Protein AF-0000000078311059 (afdb_homodimer)

Nearest PDB structures (foldseek):
  2h4u-assembly1_A  TM=9.518E-01  e=9.255E-15  Homo sapiens
  2h4u-assembly1_D  TM=9.670E-01  e=5.044E-14  Homo sapiens
  4ord-assembly1_A  TM=9.316E-01  e=1.914E-14  Danio rerio
  3f5o-assembly1_B  TM=8.782E-01  e=3.301E-14  Homo sapiens
  4k00-assembly1_A  TM=8.135E-01  e=3.687E-07  Synechocystis sp. PCC 6803 substr. Kazusa

InterPro domains:
  IPR003736 Phenylacetic acid degradation-related domain [TIGR00369] (37-148)
  IPR006683 Thioesterase domain [PF03061] (64-140)
  IPR029069 HotDog domain superfamily [SSF54637] (34-148)
  IPR039298 Acyl-coenzyme A thioesterase 13 [PTHR21660] (3-153)

Organism: Daucus carota subsp. sativus (NCBI:txid79200)

Sequence (312 aa):
MNFDEVKRQLEQEGNSKNGSIVDSMPFKFFEPFIVQGIKVDLVEPGRVICSMTVPPRLLNTANSLHGGATAALVDILGSAAIYTTKLASPGSGVSVEISVSYVDAAYAGEEIEIESKVLRVGKAIAVVTVELRKKKTGKVIAHGRHTKYLAVASKLMNFDEVKRQLEQEGNSKNGSIVDSMPFKFFEPFIVQGIKVDLVEPGRVICSMTVPPRLLNTANSLHGGATAALVDILGSAAIYTTKLASPGSGVSVEISVSYVDAAYAGEEIEIESKVLRVGKAIAVVTVELRKKKTGKVIAHGRHTKYLAVASKL

Structure (mmCIF, N/CA/C/O backbone):
data_AF-0000000078311059-model_v1
#
loop_
_entity.id
_entity.type
_entity.pdbx_description
1 polymer 'Thioesterase domain-containing protein'
#
loop_
_atom_site.group_PDB
_atom_site.id
_atom_site.type_symbol
_atom_site.label_atom_id
_atom_site.label_alt_id
_atom_site.label_comp_id
_atom_site.label_asym_id
_atom_site.label_entity_id
_atom_site.label_seq_id
_atom_site.pdbx_PDB_ins_code
_atom_site.Cartn_x
_atom_site.Cartn_y
_atom_site.Cartn_z
_atom_site.occupancy
_atom_site.B_iso_or_equiv
_atom_site.auth_seq_id
_atom_site.auth_comp_id
_atom_site.auth_asym_id
_atom_site.auth_atom_id
_atom_site.pdbx_PDB_model_num
ATOM 1 N N . MET A 1 1 ? -0.503 -26.578 -13.695 1 47.44 1 MET A N 1
ATOM 2 C CA . MET A 1 1 ? 0.082 -25.703 -12.68 1 47.44 1 MET A CA 1
ATOM 3 C C . MET A 1 1 ? 0.029 -24.234 -13.125 1 47.44 1 MET A C 1
ATOM 5 O O . MET A 1 1 ? 0.019 -23.953 -14.328 1 47.44 1 MET A O 1
ATOM 9 N N . ASN A 1 2 ? -0.851 -23.359 -12.422 1 59.66 2 ASN A N 1
ATOM 10 C CA . ASN A 1 2 ? -1.308 -22 -12.734 1 59.66 2 ASN A CA 1
ATOM 11 C C . ASN A 1 2 ? -0.142 -21.016 -12.805 1 59.66 2 ASN A C 1
ATOM 13 O O . ASN A 1 2 ? -0.285 -19.859 -12.43 1 59.66 2 ASN A O 1
ATOM 17 N N . PHE A 1 3 ? 1.133 -21.656 -13.141 1 68.12 3 PHE A N 1
ATOM 18 C CA . PHE A 1 3 ? 2.324 -20.812 -13.203 1 68.12 3 PHE A CA 1
ATOM 19 C C . PHE A 1 3 ? 2.221 -19.812 -14.352 1 68.12 3 PHE A C 1
ATOM 21 O O . PHE A 1 3 ? 2.5 -18.625 -14.18 1 68.12 3 PHE A O 1
ATOM 28 N N . ASP A 1 4 ? 1.809 -20.406 -15.398 1 74.5 4 ASP A N 1
ATOM 29 C CA . ASP A 1 4 ? 1.69 -19.562 -16.578 1 74.5 4 ASP A CA 1
ATOM 30 C C . ASP A 1 4 ? 0.673 -18.453 -16.359 1 74.5 4 ASP A C 1
ATOM 32 O O . ASP A 1 4 ? 0.862 -17.328 -16.844 1 74.5 4 ASP A O 1
ATOM 36 N N . GLU A 1 5 ? -0.204 -18.859 -15.57 1 76.75 5 GLU A N 1
ATOM 37 C CA . GLU A 1 5 ? -1.262 -17.891 -15.312 1 76.75 5 GLU A CA 1
ATOM 38 C C . GLU A 1 5 ? -0.766 -16.75 -14.414 1 76.75 5 GLU A C 1
ATOM 40 O O . GLU A 1 5 ? -1.067 -15.586 -14.664 1 76.75 5 GLU A O 1
ATOM 45 N N . VAL A 1 6 ? 0.12 -17.062 -13.453 1 77.88 6 VAL A N 1
ATOM 46 C CA . VAL A 1 6 ? 0.678 -16.078 -12.539 1 77.88 6 VAL A CA 1
ATOM 47 C C . VAL A 1 6 ? 1.607 -15.133 -13.297 1 77.88 6 VAL A C 1
ATOM 49 O O . VAL A 1 6 ? 1.534 -13.914 -13.133 1 77.88 6 VAL A O 1
ATOM 52 N N . LYS A 1 7 ? 2.365 -15.758 -14.141 1 78.69 7 LYS A N 1
ATOM 53 C CA . LYS A 1 7 ? 3.291 -14.953 -14.93 1 78.69 7 LYS A CA 1
ATOM 54 C C . LYS A 1 7 ? 2.537 -14.023 -15.875 1 78.69 7 LYS A C 1
ATOM 56 O O . LYS A 1 7 ? 2.861 -12.836 -15.969 1 78.69 7 LYS A O 1
ATOM 61 N N . ARG A 1 8 ? 1.566 -14.586 -16.484 1 78.88 8 ARG A N 1
ATOM 62 C CA . ARG A 1 8 ? 0.77 -13.812 -17.438 1 78.88 8 ARG A CA 1
ATOM 63 C C . ARG A 1 8 ? 0.021 -12.688 -16.734 1 78.88 8 ARG A C 1
ATOM 65 O O . ARG A 1 8 ? -0.048 -11.562 -17.25 1 78.88 8 ARG A O 1
ATOM 72 N N . GLN A 1 9 ? -0.425 -13.016 -15.586 1 78.19 9 GLN A N 1
ATOM 73 C CA . GLN A 1 9 ? -1.199 -12.031 -14.836 1 78.19 9 GLN A CA 1
ATOM 74 C C . GLN A 1 9 ? -0.318 -10.883 -14.367 1 78.19 9 GLN A C 1
ATOM 76 O O . GLN A 1 9 ? -0.723 -9.719 -14.422 1 78.19 9 GLN A O 1
ATOM 81 N N . LEU A 1 10 ? 0.884 -11.195 -14.008 1 82.75 10 LEU A N 1
ATOM 82 C CA . LEU A 1 10 ? 1.766 -10.164 -13.469 1 82.75 10 LEU A CA 1
ATOM 83 C C . LEU A 1 10 ? 2.381 -9.336 -14.594 1 82.75 10 LEU A C 1
ATOM 85 O O . LEU A 1 10 ? 2.514 -8.117 -14.469 1 82.75 10 LEU A O 1
ATOM 89 N N . GLU A 1 11 ? 2.748 -10.031 -15.68 1 76.56 11 GLU A N 1
ATOM 90 C CA . GLU A 1 11 ? 3.406 -9.32 -16.781 1 76.56 11 GLU A CA 1
ATOM 91 C C . GLU A 1 11 ? 2.387 -8.688 -17.719 1 76.56 11 GLU A C 1
ATOM 93 O O . GLU A 1 11 ? 2.664 -7.66 -18.328 1 76.56 11 GLU A O 1
ATOM 98 N N . GLN A 1 12 ? 1.311 -9.391 -17.984 1 61.53 12 GLN A N 1
ATOM 99 C CA . GLN A 1 12 ? 0.325 -8.867 -18.922 1 61.53 12 GLN A CA 1
ATOM 100 C C . GLN A 1 12 ? -0.387 -7.645 -18.344 1 61.53 12 GLN A C 1
ATOM 102 O O . GLN A 1 12 ? -0.786 -6.742 -19.078 1 61.53 12 GLN A O 1
ATOM 107 N N . GLU A 1 13 ? -0.604 -7.609 -17.078 1 55.34 13 GLU A N 1
ATOM 108 C CA . GLU A 1 13 ? -1.204 -6.41 -16.516 1 55.34 13 GLU A CA 1
ATOM 109 C C . GLU A 1 13 ? -0.375 -5.172 -16.828 1 55.34 13 GLU A C 1
ATOM 111 O O . GLU A 1 13 ? -0.919 -4.074 -17 1 55.34 13 GLU A O 1
ATOM 116 N N . GLY A 1 14 ? 0.985 -5.359 -17.125 1 49.53 14 GLY A N 1
ATOM 117 C CA . GLY A 1 14 ? 1.887 -4.273 -17.484 1 49.53 14 GLY A CA 1
ATOM 118 C C . GLY A 1 14 ? 1.899 -3.971 -18.969 1 49.53 14 GLY A C 1
ATOM 119 O O . GLY A 1 14 ? 2.133 -2.83 -19.375 1 49.53 14 GLY A O 1
ATOM 120 N N . ASN A 1 15 ? 1.844 -4.984 -19.844 1 52.91 15 ASN A N 1
ATOM 121 C CA . ASN A 1 15 ? 2.17 -4.836 -21.266 1 52.91 15 ASN A CA 1
ATOM 122 C C . ASN A 1 15 ? 0.959 -4.383 -22.078 1 52.91 15 ASN A C 1
ATOM 124 O O . ASN A 1 15 ? 1.074 -4.109 -23.266 1 52.91 15 ASN A O 1
ATOM 128 N N . SER A 1 16 ? -0.139 -4.363 -21.516 1 61.38 16 SER A N 1
ATOM 129 C CA . SER A 1 16 ? -1.324 -4.031 -22.297 1 61.38 16 SER A CA 1
ATOM 130 C C . SER A 1 16 ? -1.512 -2.52 -22.406 1 61.38 16 SER A C 1
ATOM 132 O O . SER A 1 16 ? -0.671 -1.751 -21.938 1 61.38 16 SER A O 1
ATOM 134 N N . LYS A 1 17 ? -2.504 -2.023 -23.125 1 63.59 17 LYS A N 1
ATOM 135 C CA . LYS A 1 17 ? -2.982 -0.645 -23.188 1 63.59 17 LYS A CA 1
ATOM 13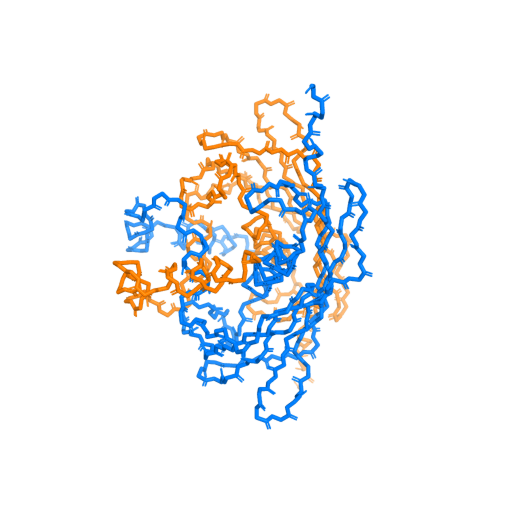6 C C . LYS A 1 17 ? -2.768 0.062 -21.844 1 63.59 17 LYS A C 1
ATOM 138 O O . LYS A 1 17 ? -2.377 1.229 -21.812 1 63.59 17 LYS A O 1
ATOM 143 N N . ASN A 1 18 ? -2.672 -0.701 -20.859 1 74.88 18 ASN A N 1
ATOM 144 C CA . ASN A 1 18 ? -2.43 -0.152 -19.516 1 74.88 18 ASN A CA 1
ATOM 145 C C . ASN A 1 18 ? -0.976 0.281 -19.359 1 74.88 18 ASN A C 1
ATOM 147 O O . ASN A 1 18 ? -0.698 1.305 -18.719 1 74.88 18 ASN A O 1
ATOM 151 N N . GLY A 1 19 ? -0.1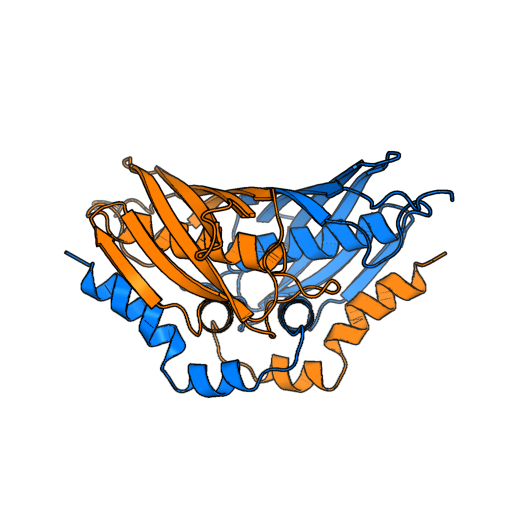37 -0.388 -20.062 1 74.81 19 GLY A N 1
ATOM 152 C CA . GLY A 1 19 ? 1.276 -0.07 -19.938 1 74.81 19 GLY A CA 1
ATOM 153 C C . GLY A 1 19 ? 1.625 1.312 -20.453 1 74.81 19 GLY A C 1
ATOM 154 O O . GLY A 1 19 ? 2.346 2.064 -19.797 1 74.81 19 GLY A O 1
ATOM 155 N N . SER A 1 20 ? 1.07 1.629 -21.547 1 76.94 20 SER A N 1
ATOM 156 C CA . SER A 1 20 ? 1.335 2.939 -22.141 1 76.94 20 SER A CA 1
ATOM 157 C C . SER A 1 20 ? 0.785 4.059 -21.25 1 76.94 20 SER A C 1
ATOM 159 O O . SER A 1 20 ? 1.422 5.102 -21.094 1 76.94 20 SER A O 1
ATOM 161 N N . ILE A 1 21 ? -0.366 3.848 -20.703 1 80.44 21 ILE A N 1
ATOM 162 C CA . ILE A 1 21 ? -0.979 4.832 -19.828 1 80.44 21 ILE A CA 1
ATOM 163 C C . ILE A 1 21 ? -0.114 5.016 -18.578 1 80.44 21 ILE A C 1
ATOM 165 O O . ILE A 1 21 ? 0.199 6.148 -18.203 1 80.44 21 ILE A O 1
ATOM 169 N N . VAL A 1 22 ? 0.345 3.91 -18.062 1 85.88 22 VAL A N 1
ATOM 170 C CA . VAL A 1 22 ? 1.102 3.941 -16.812 1 85.88 22 VAL A CA 1
ATOM 171 C C . VAL A 1 22 ? 2.467 4.586 -17.047 1 85.88 22 VAL A C 1
ATOM 173 O O . VAL A 1 22 ? 2.938 5.379 -16.234 1 85.88 22 VAL A O 1
ATOM 176 N N . ASP A 1 23 ? 3.047 4.355 -18.203 1 83.38 23 ASP A N 1
ATOM 177 C CA . ASP A 1 23 ? 4.391 4.852 -18.484 1 83.38 23 ASP A CA 1
ATOM 178 C C . ASP A 1 23 ? 4.383 6.359 -18.703 1 83.38 23 ASP A C 1
ATOM 180 O O . ASP A 1 23 ? 5.43 7.008 -18.641 1 83.38 23 ASP A O 1
ATOM 184 N N . SER A 1 24 ? 3.209 6.906 -18.906 1 82.38 24 SER A N 1
ATOM 185 C CA . SER A 1 24 ? 3.102 8.336 -19.203 1 82.38 24 SER A CA 1
ATOM 186 C C . SER A 1 24 ? 2.754 9.125 -17.938 1 82.38 24 SER A C 1
ATOM 188 O O . SER A 1 24 ? 2.658 10.352 -17.984 1 82.38 24 SER A O 1
ATOM 190 N N . MET A 1 25 ? 2.658 8.438 -16.891 1 85.69 25 MET A N 1
ATOM 191 C CA . MET A 1 25 ? 2.217 9.102 -15.672 1 85.69 25 MET A CA 1
ATOM 192 C C . MET A 1 25 ? 3.307 10.016 -15.125 1 85.69 25 MET A C 1
ATOM 194 O O . MET A 1 25 ? 4.496 9.75 -15.297 1 85.69 25 MET A O 1
ATOM 198 N N . PRO A 1 26 ? 2.863 11.055 -14.422 1 84.44 26 PRO A N 1
ATOM 199 C CA . PRO A 1 26 ? 3.814 12.047 -13.922 1 84.44 26 PRO A CA 1
ATOM 200 C C . PRO A 1 26 ? 4.715 11.5 -12.812 1 84.44 26 PRO A C 1
ATOM 202 O O . PRO A 1 26 ? 4.414 10.461 -12.227 1 84.44 26 PRO A O 1
ATOM 205 N N . PHE A 1 27 ? 5.727 12.234 -12.586 1 87.81 27 PHE A N 1
ATOM 206 C CA . PHE A 1 27 ? 6.656 12.016 -11.484 1 87.81 27 PHE A CA 1
ATOM 207 C C . PHE A 1 27 ? 5.934 12.102 -10.141 1 87.81 27 PHE A C 1
ATOM 209 O O . PHE A 1 27 ? 5.102 12.984 -9.93 1 87.81 27 PHE A O 1
ATOM 216 N N . LYS A 1 28 ? 6.199 11.086 -9.289 1 92 28 LYS A N 1
ATOM 217 C CA . LYS A 1 28 ? 5.648 11.047 -7.938 1 92 28 LYS A CA 1
ATOM 218 C C . LYS A 1 28 ? 4.125 11.016 -7.965 1 92 28 LYS A C 1
ATOM 220 O O . LYS A 1 28 ? 3.469 11.781 -7.258 1 92 28 LYS A O 1
ATOM 225 N N . PHE A 1 29 ? 3.648 10.148 -8.773 1 93.5 29 PHE A N 1
ATOM 226 C CA . PHE A 1 29 ? 2.215 10.109 -9.047 1 93.5 29 PHE A CA 1
ATOM 227 C C . PHE A 1 29 ? 1.507 9.18 -8.07 1 93.5 29 PHE A C 1
ATOM 229 O O . PHE A 1 29 ? 0.276 9.109 -8.047 1 93.5 29 PHE A O 1
ATOM 236 N N . PHE A 1 30 ? 2.186 8.547 -7.215 1 95.75 30 PHE A N 1
ATOM 237 C CA . PHE A 1 30 ? 1.61 7.539 -6.332 1 95.75 30 PHE A CA 1
ATOM 238 C C . PHE A 1 30 ? 0.592 8.164 -5.387 1 95.75 30 PHE A C 1
ATOM 240 O O . PHE A 1 30 ? -0.555 7.715 -5.316 1 95.75 30 PHE A O 1
ATOM 247 N N . GLU A 1 31 ? 0.962 9.242 -4.73 1 94.94 31 GLU A N 1
ATOM 248 C CA . GLU A 1 31 ? 0.072 9.828 -3.732 1 94.94 31 GLU A CA 1
ATOM 249 C C . GLU A 1 31 ? -1.162 10.438 -4.387 1 94.94 31 GLU A C 1
ATOM 251 O O . GLU A 1 31 ? -2.291 10.164 -3.979 1 94.94 31 GLU A O 1
ATOM 256 N N . PRO A 1 32 ? -0.977 11.203 -5.488 1 93.38 32 PRO A N 1
ATOM 257 C CA . PRO A 1 32 ? -2.182 11.68 -6.168 1 93.38 32 PRO A CA 1
ATOM 258 C C . PRO A 1 32 ? -3.102 10.547 -6.617 1 93.38 32 PRO A C 1
ATOM 260 O O . PRO A 1 32 ? -4.324 10.672 -6.539 1 93.38 32 PRO A O 1
ATOM 263 N N . PHE A 1 33 ? -2.547 9.492 -7.102 1 94.94 33 PHE A N 1
ATOM 264 C CA . PHE A 1 33 ? -3.311 8.336 -7.555 1 94.94 33 PHE A CA 1
ATOM 265 C C . PHE A 1 33 ? -4.137 7.754 -6.414 1 94.94 33 PHE A C 1
ATOM 267 O O . PHE A 1 33 ? -5.301 7.391 -6.605 1 94.94 33 PHE A O 1
ATOM 274 N N . ILE A 1 34 ? -3.562 7.727 -5.203 1 97.12 34 ILE A N 1
ATOM 275 C CA . ILE A 1 34 ? -4.199 7.094 -4.055 1 97.12 34 ILE A CA 1
ATOM 276 C C . ILE A 1 34 ? -5.242 8.039 -3.459 1 97.12 34 ILE A C 1
ATOM 278 O O . ILE A 1 34 ? -6.359 7.617 -3.143 1 97.12 34 ILE A O 1
ATOM 282 N N . VAL A 1 35 ? -4.938 9.328 -3.344 1 96.12 35 VAL A N 1
ATOM 283 C CA . VAL A 1 35 ? -5.727 10.164 -2.447 1 96.12 35 VAL A CA 1
ATOM 284 C C . VAL A 1 35 ? -6.676 11.039 -3.26 1 96.12 35 VAL A C 1
ATOM 286 O O . VAL A 1 35 ? -7.457 11.805 -2.695 1 96.12 35 VAL A O 1
ATOM 289 N N . GLN A 1 36 ? -6.594 10.938 -4.609 1 93.88 36 GLN A N 1
ATOM 290 C CA . GLN A 1 36 ? -7.539 11.719 -5.395 1 93.88 36 GLN A CA 1
ATOM 291 C C . GLN A 1 36 ? -8.977 11.453 -4.961 1 93.88 36 GLN A C 1
ATOM 293 O O . GLN A 1 36 ? -9.391 10.297 -4.852 1 93.88 36 GLN A O 1
ATOM 298 N N . GLY A 1 37 ? -9.688 12.531 -4.617 1 93.75 37 GLY A N 1
ATOM 299 C CA . GLY A 1 37 ? -11.07 12.422 -4.199 1 93.75 37 GLY A CA 1
ATOM 300 C C . GLY A 1 37 ? -11.242 12.414 -2.691 1 93.75 37 GLY A C 1
ATOM 301 O O . GLY A 1 37 ? -12.375 12.398 -2.191 1 93.75 37 GLY A O 1
ATOM 302 N N . ILE A 1 38 ? -10.18 12.477 -1.954 1 95.75 38 ILE A N 1
ATOM 303 C CA . ILE A 1 38 ? -10.234 12.5 -0.497 1 95.75 38 ILE A CA 1
ATOM 304 C C . ILE A 1 38 ? -10.742 13.859 -0.021 1 95.75 38 ILE A C 1
ATOM 306 O O . ILE A 1 38 ? -10.422 14.891 -0.613 1 95.75 38 ILE A O 1
ATOM 310 N N . LYS A 1 39 ? -11.555 13.852 0.951 1 95.94 39 LYS A N 1
ATOM 311 C CA . LYS A 1 39 ? -12.008 15.047 1.662 1 95.94 39 LYS A CA 1
ATOM 312 C C . LYS A 1 39 ? -11.453 15.078 3.086 1 95.94 39 LYS A C 1
ATOM 314 O O . LYS A 1 39 ? -11.602 14.109 3.834 1 95.94 39 LYS A O 1
ATOM 319 N N . VAL A 1 40 ? -10.836 16.203 3.471 1 96.62 40 VAL A N 1
ATOM 320 C CA . VAL A 1 40 ? -10.344 16.359 4.832 1 96.62 40 VAL A CA 1
ATOM 321 C C . VAL A 1 40 ? -11.445 16.938 5.719 1 96.62 40 VAL A C 1
ATOM 323 O O . VAL A 1 40 ? -11.852 18.094 5.551 1 96.62 40 VAL A O 1
ATOM 326 N N . ASP A 1 41 ? -11.852 16.188 6.648 1 97.06 41 ASP A N 1
ATOM 327 C CA . ASP A 1 41 ? -12.992 16.578 7.477 1 97.06 41 ASP A CA 1
ATOM 328 C C . ASP A 1 41 ? -12.539 17.25 8.766 1 97.06 41 ASP A C 1
ATOM 330 O O . ASP A 1 41 ? -13.258 18.078 9.328 1 97.06 41 ASP A O 1
ATOM 334 N N . LEU A 1 42 ? -11.391 16.844 9.219 1 96.62 42 LEU A N 1
ATOM 335 C CA . LEU A 1 42 ? -10.859 17.375 10.469 1 96.62 42 LEU A CA 1
ATOM 336 C C . LEU A 1 42 ? -9.336 17.328 10.477 1 96.62 42 LEU A C 1
ATOM 338 O O . LEU A 1 42 ? -8.742 16.328 10.039 1 96.62 42 LEU A O 1
ATOM 342 N N . VAL A 1 43 ? -8.703 18.406 10.914 1 95.88 43 VAL A N 1
ATOM 343 C CA . VAL A 1 43 ? -7.277 18.422 11.203 1 95.88 43 VAL A CA 1
ATOM 344 C C . VAL A 1 43 ? -7.035 19.047 12.578 1 95.88 43 VAL A C 1
ATOM 346 O O . VAL A 1 43 ? -7.469 20.172 12.844 1 95.88 43 VAL A O 1
ATOM 349 N N . GLU A 1 44 ? -6.469 18.328 13.406 1 94.12 44 GLU A N 1
ATOM 350 C CA . GLU A 1 44 ? -5.984 18.734 14.719 1 94.12 44 GLU A CA 1
ATOM 351 C C . GLU A 1 44 ? -4.574 18.203 14.969 1 94.12 44 GLU A C 1
ATOM 353 O O . GLU A 1 44 ? -4.109 17.297 14.281 1 94.12 44 GLU A O 1
ATOM 358 N N . PRO A 1 45 ? -3.883 18.859 15.883 1 93.38 45 PRO A N 1
ATOM 359 C CA . PRO A 1 45 ? -2.562 18.297 16.172 1 93.38 45 PRO A CA 1
ATOM 360 C C . PRO A 1 45 ? -2.619 16.812 16.516 1 93.38 45 PRO A C 1
ATOM 362 O O . PRO A 1 45 ? -3.252 16.422 17.5 1 93.38 45 PRO A O 1
ATOM 365 N N . GLY A 1 46 ? -2.018 16.016 15.727 1 95.38 46 GLY A N 1
ATOM 366 C CA . GLY A 1 46 ? -1.917 14.586 15.953 1 95.38 46 GLY A CA 1
ATOM 367 C C . GLY A 1 46 ? -3.133 13.82 15.469 1 95.38 46 GLY A C 1
ATOM 368 O O . GLY A 1 46 ? -3.295 12.641 15.781 1 95.38 46 GLY A O 1
ATOM 369 N N . ARG A 1 47 ? -3.99 14.5 14.742 1 97.31 47 ARG A N 1
ATOM 370 C CA . ARG A 1 47 ? -5.219 13.812 14.344 1 97.31 47 ARG A CA 1
ATOM 371 C C . ARG A 1 47 ? -5.754 14.367 13.031 1 97.31 47 ARG A C 1
ATOM 373 O O . ARG A 1 47 ? -5.891 15.578 12.867 1 97.31 47 ARG A O 1
ATOM 380 N N . VAL A 1 48 ? -6.055 13.492 12.102 1 97.81 48 VAL A N 1
ATOM 381 C CA . VAL A 1 48 ? -6.664 13.844 10.82 1 97.81 48 VAL A CA 1
ATOM 382 C C . VAL A 1 48 ? -7.82 12.891 10.516 1 97.81 48 VAL A C 1
ATOM 384 O O . VAL A 1 48 ? -7.699 11.68 10.703 1 97.81 48 VAL A O 1
ATOM 387 N N . ILE A 1 49 ? -8.953 13.414 10.125 1 98.5 49 ILE A N 1
ATOM 388 C CA . ILE A 1 49 ? -10.078 12.625 9.648 1 98.5 49 ILE A CA 1
ATOM 389 C C . ILE A 1 49 ? -10.391 12.992 8.195 1 98.5 49 ILE A C 1
ATOM 391 O O . ILE A 1 49 ? -10.508 14.172 7.863 1 98.5 49 ILE A O 1
ATOM 395 N N . CYS A 1 50 ? -10.453 12.016 7.395 1 98.19 50 CYS A N 1
ATOM 396 C CA . CYS A 1 50 ? -10.773 12.195 5.984 1 98.19 50 CYS A CA 1
ATOM 397 C C . CYS A 1 50 ? -11.914 11.273 5.559 1 98.19 50 CYS A C 1
ATOM 399 O O . CYS A 1 50 ? -12.195 10.281 6.234 1 98.19 50 CYS A O 1
ATOM 401 N N . SER A 1 51 ? -12.484 11.586 4.496 1 98.44 51 SER A N 1
ATOM 402 C CA . SER A 1 51 ? -13.469 10.719 3.852 1 98.44 51 SER A CA 1
ATOM 403 C C . SER A 1 51 ? -13.188 10.578 2.359 1 98.44 51 SER A C 1
ATOM 405 O O . SER A 1 51 ? -12.539 11.445 1.761 1 98.44 51 SER A O 1
ATOM 407 N N . MET A 1 52 ? -13.688 9.469 1.824 1 97.5 52 MET A N 1
ATOM 408 C CA . MET A 1 52 ? -13.523 9.195 0.399 1 97.5 52 MET A CA 1
ATOM 409 C C . MET A 1 52 ? -14.578 8.195 -0.086 1 97.5 52 MET A C 1
ATOM 411 O O . MET A 1 52 ? -14.93 7.266 0.637 1 97.5 52 MET A O 1
ATOM 415 N N . THR A 1 53 ? -15.07 8.469 -1.241 1 98.25 53 THR A N 1
ATOM 416 C CA . THR A 1 53 ? -15.836 7.426 -1.924 1 98.25 53 THR A CA 1
ATOM 417 C C . THR A 1 53 ? -14.898 6.438 -2.613 1 98.25 53 THR A C 1
ATOM 419 O O . THR A 1 53 ? -14.031 6.836 -3.395 1 98.25 53 THR A O 1
ATOM 422 N N . VAL A 1 54 ? -15.016 5.141 -2.293 1 98.31 54 VAL A N 1
ATOM 423 C CA . VAL A 1 54 ? -14.133 4.133 -2.871 1 98.31 54 VAL A CA 1
ATOM 424 C C . VAL A 1 54 ? -14.195 4.203 -4.395 1 98.31 54 VAL A C 1
ATOM 426 O O . VAL A 1 54 ? -15.227 3.891 -4.996 1 98.31 54 VAL A O 1
ATOM 429 N N . PRO A 1 55 ? -13.148 4.648 -5.008 1 97.19 55 PRO A N 1
ATOM 430 C CA . PRO A 1 55 ? -13.172 4.832 -6.461 1 97.19 55 PRO A CA 1
ATOM 431 C C . PRO A 1 55 ? -12.883 3.543 -7.223 1 97.19 55 PRO A C 1
ATOM 433 O O . PRO A 1 55 ? -12.172 2.668 -6.715 1 97.19 55 PRO A O 1
ATOM 436 N N . PRO A 1 56 ? -13.305 3.414 -8.43 1 96.62 56 PRO A N 1
ATOM 437 C CA . PRO A 1 56 ? -13.102 2.199 -9.227 1 96.62 56 PRO A CA 1
ATOM 438 C C . PRO A 1 56 ? -11.625 1.875 -9.445 1 96.62 56 PRO A C 1
ATOM 440 O O . PRO A 1 56 ? -11.258 0.703 -9.547 1 96.62 56 PRO A O 1
ATOM 443 N N . ARG A 1 57 ? -10.719 2.873 -9.516 1 95.56 57 ARG A N 1
ATOM 444 C CA . ARG A 1 57 ? -9.312 2.66 -9.844 1 95.56 57 ARG A CA 1
ATOM 445 C C . ARG A 1 57 ? -8.594 1.908 -8.727 1 95.56 57 ARG A C 1
ATOM 447 O O . ARG A 1 57 ? -7.551 1.292 -8.961 1 95.56 57 ARG A O 1
ATOM 454 N N . LEU A 1 58 ? -9.188 1.862 -7.453 1 98.06 58 LEU A N 1
ATOM 455 C CA . LEU A 1 58 ? -8.484 1.289 -6.312 1 98.06 58 LEU A CA 1
ATOM 456 C C . LEU A 1 58 ? -9.078 -0.064 -5.934 1 98.06 58 LEU A C 1
ATOM 458 O O . LEU A 1 58 ? -8.82 -0.574 -4.84 1 98.06 58 LEU A O 1
ATOM 462 N N . LEU A 1 59 ? -9.836 -0.662 -6.828 1 97 59 LEU A N 1
ATOM 463 C CA . LEU A 1 59 ? -10.516 -1.909 -6.508 1 97 59 LEU A CA 1
ATOM 464 C C . LEU A 1 59 ? -9.633 -3.111 -6.816 1 97 59 LEU A C 1
ATOM 466 O O . LEU A 1 59 ? -8.781 -3.049 -7.707 1 97 59 LEU A O 1
ATOM 470 N N . ASN A 1 60 ? -9.891 -4.129 -6.02 1 94.44 60 ASN A N 1
ATOM 471 C CA . ASN A 1 60 ? -9.305 -5.426 -6.328 1 94.44 60 ASN A CA 1
ATOM 472 C C . ASN A 1 60 ? -10.211 -6.25 -7.238 1 94.44 60 ASN A C 1
ATOM 474 O O . ASN A 1 60 ? -11.203 -5.738 -7.762 1 94.44 60 ASN A O 1
ATOM 478 N N . THR A 1 61 ? -9.844 -7.484 -7.453 1 89.19 61 THR A N 1
ATOM 479 C CA . THR A 1 61 ? -10.555 -8.336 -8.398 1 89.19 61 THR A CA 1
ATOM 480 C C . THR A 1 61 ? -11.953 -8.672 -7.879 1 89.19 61 THR A C 1
ATOM 482 O O . THR A 1 61 ? -12.844 -9.016 -8.656 1 89.19 61 THR A O 1
ATOM 485 N N . ALA A 1 62 ? -12.219 -8.578 -6.59 1 90.25 62 ALA A N 1
ATOM 486 C CA . ALA A 1 62 ? -13.523 -8.844 -5.992 1 90.25 62 ALA A CA 1
ATOM 487 C C . ALA A 1 62 ? -14.359 -7.574 -5.922 1 90.25 62 ALA A C 1
ATOM 489 O O . ALA A 1 62 ? -15.398 -7.543 -5.25 1 90.25 62 ALA A O 1
ATOM 490 N N . ASN A 1 63 ? -13.922 -6.465 -6.449 1 93.69 63 ASN A N 1
ATOM 491 C CA . ASN A 1 63 ? -14.609 -5.184 -6.543 1 93.69 63 ASN A CA 1
ATOM 492 C C . ASN A 1 63 ? -14.664 -4.477 -5.191 1 93.69 63 ASN A C 1
ATOM 494 O O . ASN A 1 63 ? -15.555 -3.658 -4.953 1 93.69 63 ASN A O 1
ATOM 498 N N . SER A 1 64 ? -13.852 -4.863 -4.387 1 97.06 64 SER A N 1
ATOM 499 C CA . SER A 1 64 ? -13.695 -4.148 -3.125 1 97.06 64 SER A CA 1
ATOM 500 C C . SER A 1 64 ? -12.375 -3.389 -3.076 1 97.06 64 SER A C 1
ATOM 502 O O . SER A 1 64 ? -11.531 -3.545 -3.959 1 97.06 64 SER A O 1
ATOM 504 N N . LEU A 1 65 ? -12.242 -2.48 -2.109 1 98.25 65 LEU A N 1
ATOM 505 C CA . LEU A 1 65 ? -11.016 -1.711 -1.938 1 98.25 65 LEU A CA 1
ATOM 506 C C . LEU A 1 65 ? -9.805 -2.633 -1.82 1 98.25 65 LEU A C 1
ATOM 508 O O . LEU A 1 65 ? -9.797 -3.545 -0.99 1 98.25 65 LEU A O 1
ATOM 512 N N . HIS A 1 66 ? -8.844 -2.443 -2.652 1 98.31 66 HIS A N 1
ATOM 513 C CA . HIS A 1 66 ? -7.645 -3.277 -2.705 1 98.31 66 HIS A CA 1
ATOM 514 C C . HIS A 1 66 ? -6.887 -3.234 -1.385 1 98.31 66 HIS A C 1
ATOM 516 O O . HIS A 1 66 ? -6.746 -2.172 -0.776 1 98.31 66 HIS A O 1
ATOM 522 N N . GLY A 1 67 ? -6.395 -4.355 -0.92 1 98.19 67 GLY A N 1
ATOM 523 C CA . GLY A 1 67 ? -5.605 -4.406 0.301 1 98.19 67 GLY A CA 1
ATOM 524 C C . GLY A 1 67 ? -4.387 -3.5 0.262 1 98.19 67 GLY A C 1
ATOM 525 O O . GLY A 1 67 ? -4.078 -2.824 1.245 1 98.19 67 GLY A O 1
ATOM 526 N N . GLY A 1 68 ? -3.68 -3.547 -0.839 1 98.69 68 GLY A N 1
ATOM 527 C CA . GLY A 1 68 ? -2.541 -2.66 -1.015 1 98.69 68 GLY A CA 1
ATOM 528 C C . GLY A 1 68 ? -2.918 -1.19 -0.987 1 98.69 68 GLY A C 1
ATOM 529 O O . GLY A 1 68 ? -2.156 -0.358 -0.49 1 98.69 68 GLY A O 1
ATOM 530 N N . ALA A 1 69 ? -4.07 -0.822 -1.56 1 98.75 69 ALA A N 1
ATOM 531 C CA . ALA A 1 69 ? -4.555 0.555 -1.505 1 98.75 69 ALA A CA 1
ATOM 532 C C . ALA A 1 69 ? -4.855 0.974 -0.069 1 98.75 69 ALA A C 1
ATOM 534 O O . ALA A 1 69 ? -4.547 2.098 0.334 1 98.75 69 ALA A O 1
ATOM 535 N N . THR A 1 70 ? -5.461 0.071 0.682 1 98.88 70 THR A N 1
ATOM 536 C CA . THR A 1 70 ? -5.715 0.314 2.098 1 98.88 70 THR A CA 1
ATOM 537 C C . THR A 1 70 ? -4.414 0.595 2.84 1 98.88 70 THR A C 1
ATOM 539 O O . THR A 1 70 ? -4.328 1.547 3.619 1 98.88 70 THR A O 1
ATOM 542 N N . ALA A 1 71 ? -3.373 -0.218 2.582 1 98.94 71 ALA A N 1
ATOM 543 C CA . ALA A 1 71 ? -2.076 -0.007 3.219 1 98.94 71 ALA A CA 1
ATOM 544 C C . ALA A 1 71 ? -1.485 1.345 2.828 1 98.94 71 ALA A C 1
ATOM 546 O O . ALA A 1 71 ? -0.875 2.025 3.656 1 98.94 71 ALA A O 1
ATOM 547 N N . ALA A 1 72 ? -1.631 1.704 1.567 1 98.81 72 ALA A N 1
ATOM 5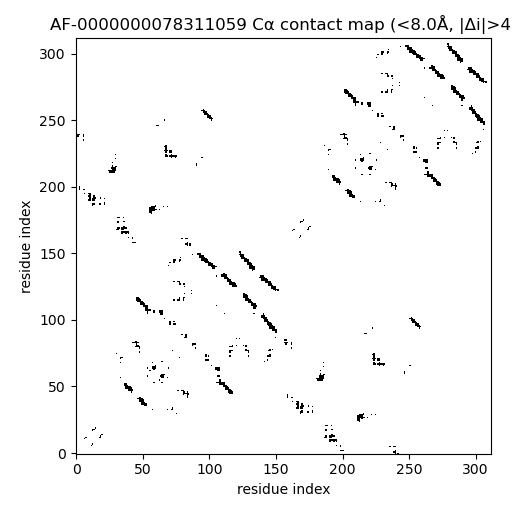48 C CA . ALA A 1 72 ? -1.152 3.002 1.097 1 98.81 72 ALA A CA 1
ATOM 549 C C . ALA A 1 72 ? -1.853 4.145 1.83 1 98.81 72 ALA A C 1
ATOM 551 O O . ALA A 1 72 ? -1.217 5.133 2.199 1 98.81 72 ALA A O 1
ATOM 552 N N . LEU A 1 73 ? -3.18 4.02 2.053 1 98.75 73 LEU A N 1
ATOM 553 C CA . LEU A 1 73 ? -3.922 5.027 2.799 1 98.75 73 LEU A CA 1
ATOM 554 C C . LEU A 1 73 ? -3.416 5.129 4.234 1 98.75 73 LEU A C 1
ATOM 556 O O . LEU A 1 73 ? -3.277 6.227 4.773 1 98.75 73 LEU A O 1
ATOM 560 N N . VAL A 1 74 ? -3.121 3.986 4.84 1 98.94 74 VAL A N 1
ATOM 561 C CA . VAL A 1 74 ? -2.557 3.969 6.184 1 98.94 74 VAL A CA 1
ATOM 562 C C . VAL A 1 74 ? -1.223 4.711 6.195 1 98.94 74 VAL A C 1
ATOM 564 O O . VAL A 1 74 ? -0.963 5.523 7.09 1 98.94 74 VAL A O 1
ATOM 567 N N . ASP A 1 75 ? -0.389 4.457 5.246 1 98.62 75 ASP A N 1
ATOM 568 C CA . ASP A 1 75 ? 0.91 5.109 5.105 1 98.62 75 ASP A CA 1
ATOM 569 C C . ASP A 1 75 ? 0.754 6.621 4.969 1 98.62 75 ASP A C 1
ATOM 571 O O . ASP A 1 75 ? 1.289 7.383 5.777 1 98.62 75 ASP A O 1
ATOM 575 N N . ILE A 1 76 ? -0.046 7.027 4.027 1 97.56 76 ILE A N 1
ATOM 576 C CA . ILE A 1 76 ? -0.138 8.43 3.639 1 97.56 76 ILE A CA 1
ATOM 577 C C . ILE A 1 76 ? -0.843 9.227 4.738 1 97.56 76 ILE A C 1
ATOM 579 O O . ILE A 1 76 ? -0.356 10.273 5.164 1 97.56 76 ILE A O 1
ATOM 583 N N . LEU A 1 77 ? -1.944 8.688 5.23 1 97.88 77 LEU A N 1
ATOM 584 C CA . LEU A 1 77 ? -2.73 9.453 6.191 1 97.88 77 LEU A CA 1
ATOM 585 C C . LEU A 1 77 ? -2.135 9.344 7.594 1 97.88 77 LEU A C 1
ATOM 587 O O . LEU A 1 77 ? -2.262 10.266 8.398 1 97.88 77 LEU A O 1
ATOM 591 N N . GLY A 1 78 ? -1.457 8.188 7.887 1 97.44 78 GLY A N 1
ATOM 592 C CA . GLY A 1 78 ? -0.653 8.148 9.094 1 97.44 78 GLY A CA 1
ATOM 593 C C . GLY A 1 78 ? 0.421 9.219 9.133 1 97.44 78 GLY A C 1
ATOM 594 O O . GLY A 1 78 ? 0.578 9.922 10.133 1 97.44 78 GLY A O 1
ATOM 595 N N . SER A 1 79 ? 1.146 9.352 8.023 1 95.5 79 SER A N 1
ATOM 596 C CA . SER A 1 79 ? 2.166 10.391 7.922 1 95.5 79 SER A CA 1
ATOM 597 C C . SER A 1 79 ? 1.556 11.773 8.078 1 95.5 79 SER A C 1
ATOM 599 O O . SER A 1 79 ? 2.119 12.633 8.758 1 95.5 79 SER A O 1
ATOM 601 N N . ALA A 1 80 ? 0.421 12.031 7.453 1 94.62 80 ALA A N 1
ATOM 602 C CA . ALA A 1 80 ? -0.242 13.328 7.52 1 94.62 80 ALA A CA 1
ATOM 603 C C . ALA A 1 80 ? -0.53 13.727 8.961 1 94.62 80 ALA A C 1
ATOM 605 O O . ALA A 1 80 ? -0.338 14.883 9.344 1 94.62 80 ALA A O 1
ATOM 606 N N . ALA A 1 81 ? -1.012 12.758 9.766 1 95.94 81 ALA A N 1
ATOM 607 C CA . ALA A 1 81 ? -1.303 13.047 11.164 1 95.94 81 ALA A CA 1
ATOM 608 C C . ALA A 1 81 ? -0.036 13.453 11.914 1 95.94 81 ALA A C 1
ATOM 610 O O . ALA A 1 81 ? -0.057 14.375 12.734 1 95.94 81 ALA A O 1
ATOM 611 N N . ILE A 1 82 ? 1.028 12.75 11.617 1 93.56 82 ILE A N 1
ATOM 612 C CA . ILE A 1 82 ? 2.303 13.062 12.258 1 93.56 82 ILE A CA 1
ATOM 613 C C . ILE A 1 82 ? 2.725 14.484 11.906 1 93.56 82 ILE A C 1
ATOM 615 O O . ILE A 1 82 ? 3.191 15.234 12.766 1 93.56 82 ILE A O 1
ATOM 619 N N . TYR A 1 83 ? 2.479 14.875 10.656 1 90.31 83 TYR A N 1
ATOM 620 C CA . TYR A 1 83 ? 2.945 16.172 10.172 1 90.31 83 TYR A CA 1
ATOM 621 C C . TYR A 1 83 ? 2.111 17.297 10.758 1 90.31 83 TYR A C 1
ATOM 623 O O . TYR A 1 83 ? 2.477 18.469 10.641 1 90.31 83 TYR A O 1
ATOM 631 N N . THR A 1 84 ? 1.002 17 11.367 1 91.44 84 THR A N 1
ATOM 632 C CA . THR A 1 84 ? 0.223 18.031 12.039 1 91.44 84 THR A CA 1
ATOM 633 C C . THR A 1 84 ? 0.852 18.391 13.383 1 91.44 84 THR A C 1
ATOM 635 O O . THR A 1 84 ? 0.472 19.391 14 1 91.44 84 THR A O 1
ATOM 638 N N . THR A 1 85 ? 1.867 17.531 13.711 1 87.12 85 THR A N 1
ATOM 639 C CA . THR A 1 85 ? 2.508 17.812 14.992 1 87.12 85 THR A CA 1
ATOM 640 C C . THR A 1 85 ? 3.682 18.766 14.812 1 87.12 85 THR A C 1
ATOM 642 O O . THR A 1 85 ? 4.254 18.859 13.719 1 87.12 85 THR A O 1
ATOM 645 N N . LYS A 1 86 ? 4.105 19.625 15.648 1 74.94 86 LYS A N 1
ATOM 646 C CA . LYS A 1 86 ? 5.172 20.625 15.57 1 74.94 86 LYS A CA 1
ATOM 647 C C . LYS A 1 86 ? 6.543 19.969 15.516 1 74.94 86 LYS A C 1
ATOM 649 O O . LYS A 1 86 ? 7.543 20.609 15.203 1 74.94 86 LYS A O 1
ATOM 654 N N . LEU A 1 87 ? 6.605 18.734 15.648 1 69.31 87 LEU A N 1
ATOM 655 C CA . LEU A 1 87 ? 7.895 18.062 15.805 1 69.31 87 LEU A CA 1
ATOM 656 C C . LEU A 1 87 ? 8.328 17.406 14.5 1 69.31 87 LEU A C 1
ATOM 658 O O . LEU A 1 87 ? 9.461 16.938 14.383 1 69.31 87 LEU A O 1
ATOM 662 N N . ALA A 1 88 ? 7.418 17.438 13.539 1 66.38 88 ALA A N 1
ATOM 663 C CA . ALA A 1 88 ? 7.754 16.766 12.289 1 66.38 88 ALA A CA 1
ATOM 664 C C . ALA A 1 88 ? 7.5 17.672 11.086 1 66.38 88 ALA A C 1
ATOM 666 O O . ALA A 1 88 ? 6.473 18.344 11.023 1 66.38 88 ALA A O 1
ATOM 667 N N . SER A 1 89 ? 8.602 17.797 10.281 1 68.12 89 SER A N 1
ATOM 668 C CA . SER A 1 89 ? 8.422 18.547 9.039 1 68.12 89 SER A CA 1
ATOM 669 C C . SER A 1 89 ? 7.832 17.656 7.941 1 68.12 89 SER A C 1
ATOM 671 O O . SER A 1 89 ? 8.203 16.484 7.816 1 68.12 89 SER A O 1
ATOM 673 N N . PRO A 1 90 ? 6.887 18.234 7.258 1 63.81 90 PRO A N 1
ATOM 674 C CA . PRO A 1 90 ? 6.344 17.453 6.145 1 63.81 90 PRO A CA 1
ATOM 675 C C . PRO A 1 90 ? 7.43 16.953 5.188 1 63.81 90 PRO A C 1
ATOM 677 O O . PRO A 1 90 ? 8.375 17.688 4.895 1 63.81 90 PRO A O 1
ATOM 680 N N . GLY A 1 91 ? 7.227 15.812 4.738 1 65.88 91 GLY A N 1
ATOM 681 C CA . GLY A 1 91 ? 8.18 15.258 3.797 1 65.88 91 GLY A CA 1
ATOM 682 C C . GLY A 1 91 ? 9.414 14.68 4.465 1 65.88 91 GLY A C 1
ATOM 683 O O . GLY A 1 91 ? 10.25 14.055 3.807 1 65.88 91 GLY A O 1
ATOM 684 N N . SER A 1 92 ? 9.477 14.93 5.824 1 72.75 92 SER A N 1
ATOM 685 C CA . SER A 1 92 ? 10.641 14.375 6.508 1 72.75 92 SER A CA 1
ATOM 686 C C . SER A 1 92 ? 10.328 13.016 7.117 1 72.75 92 SER A C 1
ATOM 688 O O . SER A 1 92 ? 9.164 12.664 7.309 1 72.75 92 SER A O 1
ATOM 690 N N . GLY A 1 93 ? 11.305 12.211 7.117 1 88.5 93 GLY A N 1
ATOM 691 C CA . GLY A 1 93 ? 11.195 10.93 7.797 1 88.5 93 GLY A CA 1
ATOM 692 C C . GLY A 1 93 ? 10.969 9.773 6.848 1 88.5 93 GLY A C 1
ATOM 693 O O . GLY A 1 93 ? 10.773 9.977 5.648 1 88.5 93 GLY A O 1
ATOM 694 N N . VAL A 1 94 ? 11.164 8.633 7.406 1 94.12 94 VAL A N 1
ATOM 695 C CA . VAL A 1 94 ? 10.992 7.41 6.629 1 94.12 94 VAL A CA 1
ATOM 696 C C . VAL A 1 94 ? 10.195 6.391 7.441 1 94.12 94 VAL A C 1
ATOM 698 O O . VAL A 1 94 ? 10.305 6.344 8.664 1 94.12 94 VAL A O 1
ATOM 701 N N . SER A 1 95 ? 9.352 5.664 6.734 1 97.31 95 SER A N 1
ATOM 702 C CA . SER A 1 95 ? 8.625 4.59 7.406 1 97.31 95 SER A CA 1
ATOM 703 C C . SER A 1 95 ? 9.578 3.533 7.949 1 97.31 95 SER A C 1
ATOM 705 O O . SER A 1 95 ? 10.555 3.174 7.289 1 97.31 95 SER A O 1
ATOM 707 N N . VAL A 1 96 ? 9.258 3.08 9.133 1 98.31 96 VAL A N 1
ATOM 708 C CA . VAL A 1 96 ? 10.016 1.986 9.742 1 98.31 96 VAL A CA 1
ATOM 709 C C . VAL A 1 96 ? 9.164 0.72 9.758 1 98.31 96 VAL A C 1
ATOM 711 O O . VAL A 1 96 ? 9.656 -0.376 9.492 1 98.31 96 VAL A O 1
ATOM 714 N N . GLU A 1 97 ? 7.859 0.939 10.133 1 98.88 97 GLU A N 1
ATOM 715 C CA . GLU A 1 97 ? 6.93 -0.183 10.203 1 98.88 97 GLU A CA 1
ATOM 716 C C . GLU A 1 97 ? 5.523 0.243 9.789 1 98.88 97 GLU A C 1
ATOM 718 O O . GLU A 1 97 ? 5.039 1.298 10.203 1 98.88 97 GLU A O 1
ATOM 723 N N . ILE A 1 98 ? 4.887 -0.558 8.984 1 98.94 98 ILE A N 1
ATOM 724 C CA . ILE A 1 98 ? 3.459 -0.437 8.711 1 98.94 98 ILE A CA 1
ATOM 725 C C . ILE A 1 98 ? 2.787 -1.798 8.875 1 98.94 98 ILE A C 1
ATOM 727 O O . ILE A 1 98 ? 3.281 -2.805 8.359 1 98.94 98 ILE A O 1
ATOM 731 N N . SER A 1 99 ? 1.735 -1.832 9.625 1 98.94 99 SER A N 1
ATOM 732 C CA . SER A 1 99 ? 0.915 -3.031 9.766 1 98.94 99 SER A CA 1
ATOM 733 C C . SER A 1 99 ? -0.566 -2.711 9.602 1 98.94 99 SER A C 1
ATOM 735 O O . SER A 1 99 ? -1.042 -1.683 10.086 1 98.94 99 SER A O 1
ATOM 737 N N . VAL A 1 100 ? -1.272 -3.588 8.922 1 98.94 100 VAL A N 1
ATOM 738 C CA . VAL A 1 100 ? -2.699 -3.4 8.688 1 98.94 100 VAL A CA 1
ATOM 739 C C . VAL A 1 100 ? -3.445 -4.703 8.961 1 98.94 100 VAL A C 1
ATOM 741 O O . VAL A 1 100 ? -3.059 -5.766 8.469 1 98.94 100 VAL A O 1
ATOM 744 N N . SER A 1 101 ? -4.449 -4.637 9.758 1 98.94 101 SER A N 1
ATOM 745 C CA . SER A 1 101 ? -5.426 -5.703 9.945 1 98.94 101 SER A CA 1
ATOM 746 C C . SER A 1 101 ? -6.699 -5.434 9.148 1 98.94 101 SER A C 1
ATOM 748 O O . SER A 1 101 ? -7.324 -4.383 9.305 1 98.94 101 SER A O 1
ATOM 750 N N . TYR A 1 102 ? -7.031 -6.348 8.312 1 98.81 102 TYR A N 1
ATOM 751 C CA . TYR A 1 102 ? -8.219 -6.234 7.477 1 98.81 102 TYR A CA 1
ATOM 752 C C . TYR A 1 102 ? -9.391 -7 8.086 1 98.81 102 TYR A C 1
ATOM 754 O O . TYR A 1 102 ? -9.289 -8.203 8.328 1 98.81 102 TYR A O 1
ATOM 762 N N . VAL A 1 103 ? -10.492 -6.312 8.297 1 98.06 103 VAL A N 1
ATOM 763 C CA . VAL A 1 103 ? -11.539 -6.957 9.078 1 98.06 103 VAL A CA 1
ATOM 764 C C . VAL A 1 103 ? -12.828 -7.031 8.25 1 98.06 103 VAL A C 1
ATOM 766 O O . VAL A 1 103 ? -13.68 -7.883 8.5 1 98.06 103 VAL A O 1
ATOM 769 N N . ASP A 1 104 ? -13 -6.148 7.273 1 97.94 104 ASP A N 1
ATOM 770 C CA . ASP A 1 104 ? -14.156 -6.152 6.383 1 97.94 104 ASP A CA 1
ATOM 771 C C . ASP A 1 104 ? -13.82 -5.492 5.047 1 97.94 104 ASP A C 1
ATOM 773 O O . ASP A 1 104 ? -12.703 -4.996 4.855 1 97.94 104 ASP A O 1
ATOM 777 N N . ALA A 1 105 ? -14.773 -5.578 4.094 1 97.5 105 ALA A N 1
ATOM 778 C CA . ALA A 1 105 ? -14.578 -5.02 2.758 1 97.5 105 ALA A CA 1
ATOM 779 C C . ALA A 1 105 ? -15.367 -3.725 2.582 1 97.5 105 ALA A C 1
ATOM 781 O O . ALA A 1 105 ? -16.375 -3.512 3.254 1 97.5 105 ALA A O 1
ATOM 782 N N . ALA A 1 106 ? -14.867 -2.801 1.845 1 98.25 106 ALA A N 1
ATOM 783 C CA . ALA A 1 106 ? -15.625 -1.671 1.308 1 98.25 106 ALA A CA 1
ATOM 784 C C . ALA A 1 106 ? -15.695 -1.733 -0.216 1 98.25 106 ALA A C 1
ATOM 786 O O . ALA A 1 106 ? -14.695 -2.016 -0.879 1 98.25 106 ALA A O 1
ATOM 787 N N . TYR A 1 107 ? -16.828 -1.494 -0.779 1 97.88 107 TYR A N 1
ATOM 788 C CA . TYR A 1 107 ? -17.062 -1.708 -2.203 1 97.88 107 TYR A CA 1
ATOM 789 C C . TYR A 1 107 ? -17.125 -0.381 -2.949 1 97.88 107 TYR A C 1
ATOM 791 O O . TYR A 1 107 ? -17.266 0.678 -2.334 1 97.88 107 TYR A O 1
ATOM 799 N N . ALA A 1 108 ? -17.031 -0.539 -4.281 1 97.25 108 ALA A N 1
ATOM 800 C CA . ALA A 1 108 ? -17.094 0.639 -5.145 1 97.25 108 ALA A CA 1
ATOM 801 C C . ALA A 1 108 ? -18.297 1.502 -4.812 1 97.25 108 ALA A C 1
ATOM 803 O O . ALA A 1 108 ? -19.406 0.986 -4.637 1 97.25 108 ALA A O 1
ATOM 804 N N . GLY A 1 109 ? -18.016 2.807 -4.676 1 97.62 109 GLY A N 1
ATOM 805 C CA . GLY A 1 109 ? -19.109 3.744 -4.465 1 97.62 109 GLY A CA 1
ATOM 806 C C . GLY A 1 109 ? -19.438 3.953 -3 1 97.62 109 GLY A C 1
ATOM 807 O O . GLY A 1 109 ? -20.141 4.91 -2.645 1 97.62 109 GLY A O 1
ATOM 808 N N . GLU A 1 110 ? -19 3.111 -2.129 1 98.5 110 GLU A N 1
ATOM 809 C CA . GLU A 1 110 ? -19.234 3.309 -0.7 1 98.5 110 GLU A CA 1
ATOM 810 C C . GLU A 1 110 ? -18.344 4.418 -0.145 1 98.5 110 GLU A C 1
ATOM 812 O O . GLU A 1 110 ? -17.188 4.555 -0.55 1 98.5 110 GLU A O 1
ATOM 817 N N . GLU A 1 111 ? -18.891 5.168 0.712 1 98.75 111 GLU A N 1
ATOM 818 C CA . GLU A 1 111 ? -18.109 6.191 1.396 1 98.75 111 GLU A CA 1
ATOM 819 C C . GLU A 1 111 ? -17.438 5.629 2.643 1 98.75 111 GLU A C 1
ATOM 821 O O . GLU A 1 111 ? -18.094 4.984 3.469 1 98.75 111 GLU A O 1
ATOM 826 N N . ILE A 1 112 ? -16.141 5.906 2.76 1 98.88 112 ILE A N 1
ATOM 827 C CA . ILE A 1 112 ? -15.406 5.465 3.938 1 98.88 112 ILE A CA 1
ATOM 828 C C . ILE A 1 112 ? -14.836 6.68 4.672 1 98.88 112 ILE A C 1
ATOM 830 O O . ILE A 1 112 ? -14.641 7.738 4.074 1 98.88 112 ILE A O 1
ATOM 834 N N . GLU A 1 113 ? -14.711 6.527 5.914 1 98.88 113 GLU A N 1
ATOM 835 C CA . GLU A 1 113 ? -14.016 7.477 6.777 1 98.88 113 GLU A CA 1
ATOM 836 C C . GLU A 1 113 ? -12.695 6.895 7.277 1 98.88 113 GLU A C 1
ATOM 838 O O . GLU A 1 113 ? -12.633 5.727 7.668 1 98.88 113 GLU A O 1
ATOM 843 N N . ILE A 1 114 ? -11.664 7.691 7.234 1 98.88 114 ILE A N 1
ATOM 844 C CA . ILE A 1 114 ? -10.328 7.297 7.676 1 98.88 114 ILE A CA 1
ATOM 845 C C . ILE A 1 114 ? -9.844 8.242 8.773 1 98.88 114 ILE A C 1
ATOM 847 O O . ILE A 1 114 ? -9.719 9.453 8.547 1 98.88 114 ILE A O 1
ATOM 851 N N . GLU A 1 115 ? -9.633 7.699 9.914 1 98.88 115 GLU A N 1
ATOM 852 C CA . GLU A 1 115 ? -9.125 8.484 11.031 1 98.88 115 GLU A CA 1
ATOM 853 C C . GLU A 1 115 ? -7.695 8.086 11.383 1 98.88 115 GLU A C 1
ATOM 855 O O . GLU A 1 115 ? -7.414 6.91 11.633 1 98.88 115 GLU A O 1
ATOM 860 N N . SER A 1 116 ? -6.832 9.023 11.383 1 98.81 116 SER A N 1
ATOM 861 C CA . SER A 1 116 ? -5.445 8.852 11.805 1 98.81 116 SER A CA 1
ATOM 862 C C . SER A 1 116 ? -5.168 9.594 13.109 1 98.81 116 SER A C 1
ATOM 864 O O . SER A 1 116 ? -5.449 10.789 13.219 1 98.81 116 SER A O 1
ATOM 866 N N . LYS A 1 117 ? -4.586 8.844 14.055 1 98.69 117 LYS A N 1
ATOM 867 C CA . LYS A 1 117 ? -4.297 9.414 15.367 1 98.69 117 LYS A CA 1
ATOM 868 C C . LYS A 1 117 ? -2.883 9.055 15.82 1 98.69 117 LYS A C 1
ATOM 870 O O . LYS A 1 117 ? -2.531 7.879 15.906 1 98.69 117 LYS A O 1
ATOM 875 N N . VAL A 1 118 ? -2.168 10.078 16.172 1 98 118 VAL A N 1
ATOM 876 C CA . VAL A 1 118 ? -0.827 9.867 16.703 1 98 118 VAL A CA 1
ATOM 877 C C . VAL A 1 118 ? -0.915 9.281 18.109 1 98 118 VAL A C 1
ATOM 879 O O . VAL A 1 118 ? -1.625 9.82 18.969 1 98 118 VAL A O 1
ATOM 882 N N . LEU A 1 119 ? -0.275 8.188 18.312 1 98.31 119 LEU A N 1
ATOM 883 C CA . LEU A 1 119 ? -0.171 7.598 19.641 1 98.31 119 LEU A CA 1
ATOM 884 C C . LEU A 1 119 ? 0.966 8.234 20.438 1 98.31 119 LEU A C 1
ATOM 886 O O . LEU A 1 119 ? 0.842 8.453 21.641 1 98.31 119 LEU A O 1
ATOM 890 N N . ARG A 1 120 ? 2.029 8.57 19.656 1 95.44 120 ARG A N 1
ATOM 891 C CA . ARG A 1 120 ? 3.199 9.164 20.297 1 95.44 120 ARG A CA 1
ATOM 892 C C . ARG A 1 120 ? 4.129 9.789 19.266 1 95.44 120 ARG A C 1
ATOM 894 O O . ARG A 1 120 ? 4.297 9.258 18.172 1 95.44 120 ARG A O 1
ATOM 901 N N . VAL A 1 121 ? 4.621 10.891 19.578 1 93.38 121 VAL A N 1
ATOM 902 C CA . VAL A 1 121 ? 5.723 11.492 18.828 1 93.38 121 VAL A CA 1
ATOM 903 C C . VAL A 1 121 ? 6.902 11.742 19.75 1 93.38 121 VAL A C 1
ATOM 905 O O . VAL A 1 121 ? 6.785 12.5 20.719 1 93.38 121 VAL A O 1
ATOM 908 N N . GLY A 1 122 ? 7.957 11.016 19.5 1 90.31 122 GLY A N 1
ATOM 909 C CA . GLY A 1 122 ? 9.188 11.273 20.219 1 90.31 122 GLY A CA 1
ATOM 910 C C . GLY A 1 122 ? 10.188 12.086 19.438 1 90.31 122 GLY A C 1
ATOM 911 O O . GLY A 1 122 ? 9.82 12.797 18.5 1 90.31 122 GLY A O 1
ATOM 912 N N . LYS A 1 123 ? 11.461 12.023 19.844 1 87.12 123 LYS A N 1
ATOM 913 C CA . LYS A 1 123 ? 12.516 12.773 19.172 1 87.12 123 LYS A CA 1
ATOM 914 C C . LYS A 1 123 ? 12.805 12.188 17.797 1 87.12 123 LYS A C 1
ATOM 916 O O . LYS A 1 123 ? 13 12.93 16.828 1 87.12 123 LYS A O 1
ATOM 921 N N . ALA A 1 124 ? 12.703 10.867 17.75 1 91.62 124 ALA A N 1
ATOM 922 C CA . ALA A 1 124 ? 13.156 10.219 16.531 1 91.62 124 ALA A CA 1
ATOM 923 C C . ALA A 1 124 ? 12.047 9.367 15.914 1 91.62 124 ALA A C 1
ATOM 925 O O . ALA A 1 124 ? 12.055 9.102 14.711 1 91.62 124 ALA A O 1
ATOM 926 N N . ILE A 1 125 ? 11.062 8.984 16.797 1 95.12 125 ILE A N 1
ATOM 927 C CA . ILE A 1 125 ? 10.094 8.008 16.328 1 95.12 125 ILE A CA 1
ATOM 928 C C . ILE A 1 125 ? 8.68 8.523 16.594 1 95.12 125 ILE A C 1
ATOM 930 O O . ILE A 1 125 ? 8.398 9.07 17.656 1 95.12 125 ILE A O 1
ATOM 934 N N . ALA A 1 126 ? 7.859 8.367 15.648 1 96.44 126 ALA A N 1
ATOM 935 C CA . ALA A 1 126 ? 6.43 8.617 15.812 1 96.44 126 ALA A CA 1
ATOM 936 C C . ALA A 1 126 ? 5.617 7.367 15.477 1 96.44 126 ALA A C 1
ATOM 938 O O . ALA A 1 126 ? 5.965 6.625 14.555 1 96.44 126 ALA A O 1
ATOM 939 N N . VAL A 1 127 ? 4.562 7.109 16.234 1 98.19 127 VAL A N 1
ATOM 940 C CA . VAL A 1 127 ? 3.648 5.996 16 1 98.19 127 VAL A CA 1
ATOM 941 C C . VAL A 1 127 ? 2.221 6.516 15.852 1 98.19 127 VAL A C 1
ATOM 943 O O . VAL A 1 127 ? 1.757 7.312 16.672 1 98.19 127 VAL A O 1
ATOM 946 N N . VAL A 1 128 ? 1.56 6.102 14.852 1 98.62 128 VAL A N 1
ATOM 947 C CA . VAL A 1 128 ? 0.202 6.547 14.555 1 98.62 128 VAL A CA 1
ATOM 948 C C . VAL A 1 128 ? -0.688 5.34 14.273 1 98.62 128 VAL A C 1
ATOM 950 O O . VAL A 1 128 ? -0.24 4.355 13.672 1 98.62 128 VAL A O 1
ATOM 953 N N . THR A 1 129 ? -1.916 5.367 14.734 1 98.94 129 THR A N 1
ATOM 954 C CA . THR A 1 129 ? -2.928 4.398 14.328 1 98.94 129 THR A CA 1
ATOM 955 C C . THR A 1 129 ? -3.857 5 13.281 1 98.94 129 THR A C 1
ATOM 957 O O . THR A 1 129 ? -4.109 6.207 13.281 1 98.94 129 THR A O 1
ATOM 960 N N . VAL A 1 130 ? -4.336 4.227 12.344 1 98.94 130 VAL A N 1
ATOM 961 C CA . VAL A 1 130 ? -5.262 4.617 11.289 1 98.94 130 VAL A CA 1
ATOM 962 C C . VAL A 1 130 ? -6.422 3.625 11.234 1 98.94 130 VAL A C 1
ATOM 964 O O . VAL A 1 130 ? -6.207 2.414 11.133 1 98.94 130 VAL A O 1
ATOM 967 N N . GLU A 1 131 ? -7.574 4.109 11.344 1 98.94 131 GLU A N 1
ATOM 968 C CA . GLU A 1 131 ? -8.766 3.273 11.258 1 98.94 131 GLU A CA 1
ATOM 969 C C . GLU A 1 131 ? -9.625 3.666 10.062 1 98.94 131 GLU A C 1
ATOM 971 O O . GLU A 1 131 ? -9.898 4.848 9.844 1 98.94 131 GLU A O 1
ATOM 976 N N . LEU A 1 132 ? -10.008 2.709 9.234 1 98.94 132 LEU A N 1
ATOM 977 C CA . LEU A 1 132 ? -10.945 2.898 8.133 1 98.94 132 LEU A CA 1
ATOM 978 C C . LEU A 1 132 ? -12.305 2.283 8.469 1 98.94 132 LEU A C 1
ATOM 980 O O . LEU A 1 132 ? -12.375 1.143 8.93 1 98.94 132 LEU A O 1
ATOM 984 N N . ARG A 1 133 ? -13.328 3.043 8.18 1 98.88 133 ARG A N 1
ATOM 985 C CA . ARG A 1 133 ? -14.695 2.613 8.469 1 98.88 133 ARG A CA 1
ATOM 986 C C . ARG A 1 133 ? -15.625 2.93 7.305 1 98.88 133 ARG A C 1
ATOM 988 O O . ARG A 1 133 ? -15.422 3.906 6.582 1 98.88 133 ARG A O 1
ATOM 995 N N . LYS A 1 134 ? -16.688 2.086 7.262 1 98.62 134 LYS A N 1
ATOM 996 C CA . LYS A 1 134 ? -17.812 2.502 6.43 1 98.62 134 LYS A CA 1
ATOM 997 C C . LYS A 1 134 ? -18.547 3.678 7.055 1 98.62 134 LYS A C 1
ATOM 999 O O . LYS A 1 134 ? -18.984 3.604 8.211 1 98.62 134 LYS A O 1
ATOM 1004 N N . LYS A 1 135 ? -18.703 4.648 6.312 1 97.75 135 LYS A N 1
ATOM 1005 C CA . LYS A 1 135 ? -19.297 5.855 6.883 1 97.75 135 LYS A CA 1
ATOM 1006 C C . LYS A 1 135 ? -20.75 5.629 7.285 1 97.75 135 LYS A C 1
ATOM 1008 O O . LYS A 1 135 ? -21.188 6.117 8.328 1 97.75 135 LYS A O 1
ATOM 1013 N N . LYS A 1 136 ? -21.438 4.91 6.465 1 97.19 136 LYS A N 1
ATOM 1014 C CA . LYS A 1 136 ? -22.859 4.707 6.672 1 97.19 136 LYS A CA 1
ATOM 1015 C C . LYS A 1 136 ? -23.125 3.902 7.941 1 97.19 136 LYS A C 1
ATOM 1017 O O . LYS A 1 136 ? -24.031 4.223 8.711 1 97.19 136 LYS A O 1
ATOM 1022 N N . THR A 1 137 ? -22.375 2.93 8.258 1 97.69 137 THR A N 1
ATOM 1023 C CA . THR A 1 137 ? -22.703 1.995 9.32 1 97.69 137 THR A CA 1
ATOM 1024 C C . THR A 1 137 ? -21.734 2.152 10.5 1 97.69 137 THR A C 1
ATOM 1026 O O . THR A 1 137 ? -22.016 1.703 11.609 1 97.69 137 THR A O 1
ATOM 1029 N N . GLY A 1 138 ? -20.609 2.707 10.219 1 98.06 138 GLY A N 1
ATOM 1030 C CA . GLY A 1 138 ? -19.578 2.787 11.234 1 98.06 138 GLY A CA 1
ATOM 1031 C C . GLY A 1 138 ? -18.75 1.519 11.352 1 98.06 138 GLY A C 1
ATOM 1032 O O . GLY A 1 138 ? -17.812 1.446 12.156 1 98.06 138 GLY A O 1
ATOM 1033 N N . LYS A 1 139 ? -19 0.568 10.484 1 98.44 139 LYS A N 1
ATOM 1034 C CA . LYS A 1 139 ? -18.266 -0.695 10.547 1 98.44 139 LYS A CA 1
ATOM 1035 C C . LYS A 1 139 ? -16.812 -0.507 10.148 1 98.44 139 LYS A C 1
ATOM 1037 O O . LYS A 1 139 ? -16.516 0.133 9.133 1 98.44 139 LYS A O 1
ATOM 1042 N N . VAL A 1 140 ? -15.938 -1.13 11 1 98.88 140 VAL A N 1
ATOM 1043 C CA . VAL A 1 140 ? -14.508 -1.053 10.719 1 98.88 140 VAL A CA 1
ATOM 1044 C C . VAL A 1 140 ? -14.156 -1.977 9.562 1 98.88 140 VAL A C 1
ATOM 1046 O O . VAL A 1 140 ? -14.602 -3.129 9.516 1 98.88 140 VAL A O 1
ATOM 1049 N N . ILE A 1 141 ? -13.359 -1.444 8.594 1 98.69 141 ILE A N 1
ATOM 1050 C CA . ILE A 1 141 ? -12.938 -2.303 7.488 1 98.69 141 ILE A CA 1
ATOM 1051 C C . ILE A 1 141 ? -11.461 -2.652 7.637 1 98.69 141 ILE A C 1
ATOM 1053 O O . ILE A 1 141 ? -11.008 -3.693 7.152 1 98.69 141 ILE A O 1
ATOM 1057 N N . ALA A 1 142 ? -10.664 -1.789 8.336 1 98.94 142 ALA A N 1
ATOM 1058 C CA . ALA A 1 142 ? -9.25 -2.062 8.562 1 98.94 142 ALA A CA 1
ATOM 1059 C C . ALA A 1 142 ? -8.703 -1.195 9.688 1 98.94 142 ALA A C 1
ATOM 1061 O O . ALA A 1 142 ? -9.219 -0.107 9.953 1 98.94 142 ALA A O 1
ATOM 1062 N N . HIS A 1 143 ? -7.727 -1.729 10.344 1 98.94 143 HIS A N 1
ATOM 1063 C CA . HIS A 1 143 ? -6.934 -1.022 11.344 1 98.94 143 HIS A CA 1
ATOM 1064 C C . HIS A 1 143 ? -5.445 -1.09 11.016 1 98.94 143 HIS A C 1
ATOM 1066 O O . HIS A 1 143 ? -4.91 -2.17 10.75 1 98.94 143 HIS A O 1
ATOM 1072 N N . GLY A 1 144 ? -4.785 0.056 11.008 1 98.94 144 GLY A N 1
ATOM 1073 C CA . GLY A 1 144 ? -3.371 0.11 10.68 1 98.94 144 GLY A CA 1
ATOM 1074 C C . GLY A 1 144 ? -2.535 0.809 11.734 1 98.94 144 GLY A C 1
ATOM 1075 O O . GLY A 1 144 ? -3.066 1.541 12.57 1 98.94 144 GLY A O 1
ATOM 1076 N N . ARG A 1 145 ? -1.321 0.527 11.75 1 98.88 145 ARG A N 1
ATOM 1077 C CA . ARG A 1 145 ? -0.3 1.229 12.516 1 98.88 145 ARG A CA 1
ATOM 1078 C C . ARG A 1 145 ? 0.89 1.6 11.641 1 98.88 145 ARG A C 1
ATOM 1080 O O . ARG A 1 145 ? 1.337 0.795 10.82 1 98.88 145 ARG A O 1
ATOM 1087 N N . HIS A 1 146 ? 1.342 2.775 11.781 1 98.88 146 HIS A N 1
ATOM 1088 C CA . HIS A 1 146 ? 2.469 3.318 11.031 1 98.88 146 HIS A CA 1
ATOM 1089 C C . HIS A 1 146 ? 3.498 3.947 11.961 1 98.88 146 HIS A C 1
ATOM 1091 O O . HIS A 1 146 ? 3.182 4.871 12.711 1 98.88 146 HIS A O 1
ATOM 1097 N N . THR A 1 147 ? 4.691 3.381 11.984 1 98.56 147 THR A N 1
ATOM 1098 C CA . THR A 1 147 ? 5.828 3.93 12.711 1 98.56 147 THR A CA 1
ATOM 1099 C C . THR A 1 147 ? 6.789 4.637 11.758 1 98.56 147 THR A C 1
ATOM 1101 O O . THR A 1 147 ? 7.199 4.066 10.75 1 98.56 147 THR A O 1
ATOM 1104 N N . LYS A 1 148 ? 7.113 5.832 12.102 1 96.69 148 LYS A N 1
ATOM 1105 C CA . LYS A 1 148 ? 8 6.625 11.25 1 96.69 148 LYS A CA 1
ATOM 1106 C C . LYS A 1 148 ? 9.211 7.125 12.031 1 96.69 148 LYS A C 1
ATOM 1108 O O . LYS A 1 148 ? 9.086 7.527 13.195 1 96.69 148 LYS A O 1
ATOM 1113 N N . TYR A 1 149 ? 10.391 6.996 11.383 1 95.38 149 TYR A N 1
ATOM 1114 C CA . TYR A 1 149 ? 11.57 7.727 11.852 1 95.38 149 TYR A CA 1
ATOM 1115 C C . TYR A 1 149 ? 11.516 9.18 11.398 1 95.38 149 TYR A C 1
ATOM 1117 O O . TYR A 1 149 ? 11.266 9.469 10.227 1 95.38 149 TYR A O 1
ATOM 1125 N N . LEU A 1 150 ? 11.711 10.086 12.398 1 90.44 150 LEU A N 1
ATOM 1126 C CA . LEU A 1 150 ? 11.633 11.516 12.117 1 90.44 150 LEU A CA 1
ATOM 1127 C C . LEU A 1 150 ? 13.016 12.109 11.914 1 90.44 150 LEU A C 1
ATOM 1129 O O . LEU A 1 150 ? 13.961 11.758 12.625 1 90.44 150 LEU A O 1
ATOM 1133 N N . ALA A 1 151 ? 13.523 12.32 10.773 1 75.12 151 ALA A N 1
ATOM 1134 C CA . ALA A 1 151 ? 14.844 12.891 10.547 1 75.12 151 ALA A CA 1
ATOM 1135 C C . ALA A 1 151 ? 15.094 14.07 11.484 1 75.12 151 ALA A C 1
ATOM 1137 O O . ALA A 1 151 ? 14.273 14.984 11.578 1 75.12 151 ALA A O 1
ATOM 1138 N N . VAL A 1 152 ? 15.609 13.781 12.688 1 58.75 152 VAL A N 1
ATOM 1139 C CA . VAL A 1 152 ? 15.945 14.836 13.633 1 58.75 152 VAL A CA 1
ATOM 1140 C C . VAL A 1 152 ? 16.734 15.938 12.922 1 58.75 152 VAL A C 1
ATOM 1142 O O . VAL A 1 152 ? 17.578 15.656 12.078 1 58.75 152 VAL A O 1
ATOM 1145 N N . ALA A 1 153 ? 16.156 17.125 12.789 1 51.34 153 ALA A N 1
ATOM 1146 C CA . ALA A 1 153 ? 16.938 18.297 12.391 1 51.34 153 ALA A CA 1
ATOM 1147 C C . ALA A 1 153 ? 18.266 18.344 13.141 1 51.34 153 ALA A C 1
ATOM 1149 O O . ALA A 1 153 ? 18.312 18.203 14.367 1 51.34 153 ALA A O 1
ATOM 1150 N N . SER A 1 154 ? 19.297 17.703 12.531 1 44.47 154 SER A N 1
ATOM 1151 C CA . SER A 1 154 ? 20.594 17.906 13.156 1 44.47 154 SER A CA 1
ATOM 1152 C C . SER A 1 154 ? 20.766 19.328 13.648 1 44.47 154 SER A C 1
ATOM 1154 O O . SER A 1 154 ? 20.453 20.281 12.93 1 44.47 154 SER A O 1
ATOM 1156 N N . LYS A 1 155 ? 20.375 19.625 14.883 1 42.22 155 LYS A N 1
ATOM 1157 C CA . LYS A 1 155 ? 20.922 20.859 15.453 1 42.22 155 LYS A CA 1
ATOM 1158 C C . LYS A 1 155 ? 22.406 21.016 15.117 1 42.22 155 LYS A C 1
ATOM 1160 O O . LYS A 1 155 ? 23.234 20.25 15.594 1 42.22 155 LYS A O 1
ATOM 1165 N N . LEU A 1 156 ? 22.812 21.125 13.859 1 32.72 156 LEU A N 1
ATOM 1166 C CA . LEU A 1 156 ? 24.094 21.812 13.867 1 32.72 156 LEU A CA 1
ATOM 1167 C C . LEU A 1 156 ? 23.938 23.25 14.328 1 32.72 156 LEU A C 1
ATOM 1169 O O . LEU A 1 156 ? 22.938 23.906 14.008 1 32.72 156 LEU A O 1
ATOM 1173 N N . MET B 1 1 ? 0.618 26.844 12.422 1 47.31 1 MET B N 1
ATOM 1174 C CA . MET B 1 1 ? 0.232 25.453 12.539 1 47.31 1 MET B CA 1
ATOM 1175 C C . MET B 1 1 ? -0.08 24.844 11.172 1 47.31 1 MET B C 1
ATOM 1177 O O . MET B 1 1 ? -0.474 25.562 10.25 1 47.31 1 MET B O 1
ATOM 1181 N N . ASN B 1 2 ? 0.819 23.859 10.656 1 59.62 2 ASN B N 1
ATOM 1182 C CA . ASN B 1 2 ? 0.947 23.281 9.32 1 59.62 2 ASN B CA 1
ATOM 1183 C C . ASN B 1 2 ? -0.328 22.547 8.898 1 59.62 2 ASN B C 1
ATOM 1185 O O . ASN B 1 2 ? -0.273 21.562 8.156 1 59.62 2 ASN B O 1
ATOM 1189 N N . PHE B 1 3 ? -1.522 23.016 9.602 1 67.81 3 PHE B N 1
ATOM 1190 C CA . PHE B 1 3 ? -2.795 22.359 9.312 1 67.81 3 PHE B CA 1
ATOM 1191 C C . PHE B 1 3 ? -3.238 22.656 7.883 1 67.81 3 PHE B C 1
ATOM 1193 O O . PHE B 1 3 ? -3.633 21.734 7.152 1 67.81 3 PHE B O 1
ATOM 1200 N N . ASP B 1 4 ? -3.113 23.906 7.641 1 74.25 4 ASP B N 1
ATOM 1201 C CA . ASP B 1 4 ? -3.525 24.328 6.305 1 74.25 4 ASP B CA 1
ATOM 1202 C C . ASP B 1 4 ? -2.686 23.625 5.23 1 74.25 4 ASP B C 1
ATOM 1204 O O . ASP B 1 4 ? -3.201 23.266 4.172 1 74.25 4 ASP B O 1
ATOM 1208 N N . GLU B 1 5 ? -1.529 23.406 5.695 1 76.75 5 GLU B N 1
ATOM 1209 C CA . GLU B 1 5 ? -0.62 22.781 4.742 1 76.75 5 GLU B CA 1
ATOM 1210 C C . GLU B 1 5 ? -0.972 21.312 4.527 1 76.75 5 GLU B C 1
ATOM 1212 O O . GLU B 1 5 ? -0.959 20.828 3.396 1 76.75 5 GLU B O 1
ATOM 1217 N N . VAL B 1 6 ? -1.425 20.625 5.582 1 77.88 6 VAL B N 1
ATOM 1218 C CA . VAL B 1 6 ? -1.804 19.219 5.508 1 77.88 6 VAL B CA 1
ATOM 1219 C C . VAL B 1 6 ? -3.07 19.078 4.668 1 77.88 6 VAL B C 1
ATOM 1221 O O . VAL B 1 6 ? -3.143 18.203 3.795 1 77.88 6 VAL B O 1
ATOM 1224 N N . LYS B 1 7 ? -3.951 19.984 4.934 1 78.44 7 LYS B N 1
ATOM 1225 C CA . LYS B 1 7 ? -5.203 19.953 4.18 1 78.44 7 LYS B CA 1
ATOM 1226 C C . LYS B 1 7 ? -4.961 20.219 2.697 1 78.44 7 LYS B C 1
ATOM 1228 O O . LYS B 1 7 ? -5.48 19.5 1.839 1 78.44 7 LYS B O 1
ATOM 1233 N N . ARG B 1 8 ? -4.172 21.188 2.475 1 78.62 8 ARG B N 1
ATOM 1234 C CA . ARG B 1 8 ? -3.865 21.562 1.098 1 78.62 8 ARG B CA 1
ATOM 1235 C C . ARG B 1 8 ? -3.115 20.453 0.378 1 78.62 8 ARG B C 1
ATOM 1237 O O . ARG B 1 8 ? -3.395 20.156 -0.787 1 78.62 8 ARG B O 1
ATOM 1244 N N . GLN B 1 9 ? -2.27 19.859 1.116 1 77.88 9 GLN B N 1
ATOM 1245 C CA . GLN B 1 9 ? -1.458 18.797 0.525 1 77.88 9 GLN B CA 1
ATOM 1246 C C . GLN B 1 9 ? -2.309 17.578 0.182 1 77.88 9 GLN B C 1
ATOM 1248 O O . GLN B 1 9 ? -2.129 16.969 -0.874 1 77.88 9 GLN B O 1
ATOM 1253 N N . LEU B 1 10 ? -3.264 17.297 1.019 1 82.44 10 LEU B N 1
ATOM 1254 C CA . LEU B 1 10 ? -4.074 16.109 0.806 1 82.44 10 LEU B CA 1
ATOM 1255 C C . LEU B 1 10 ? -5.145 16.359 -0.251 1 82.44 10 LEU B C 1
ATOM 1257 O O . LEU B 1 10 ? -5.422 15.484 -1.08 1 82.44 10 LEU B O 1
ATOM 1261 N N . GLU B 1 11 ? -5.734 17.547 -0.188 1 76.12 11 GLU B N 1
ATOM 1262 C CA . GLU B 1 11 ? -6.816 17.859 -1.12 1 76.12 11 GLU B CA 1
ATOM 1263 C C . GLU B 1 11 ? -6.27 18.344 -2.457 1 76.12 11 GLU B C 1
ATOM 1265 O O . GLU B 1 11 ? -6.891 18.141 -3.502 1 76.12 11 GLU B O 1
ATOM 1270 N N . GLN B 1 12 ? -5.23 19.172 -2.426 1 61.19 12 GLN B N 1
ATOM 1271 C CA . GLN B 1 12 ? -4.699 19.719 -3.668 1 61.19 12 GLN B CA 1
ATOM 1272 C C . GLN B 1 12 ? -4.047 18.625 -4.516 1 61.19 12 GLN B C 1
ATOM 1274 O O . GLN B 1 12 ? -4.07 18.703 -5.746 1 61.19 12 GLN B O 1
ATOM 1279 N N . GLU B 1 13 ? -3.445 17.672 -3.914 1 55.19 13 GLU B N 1
ATOM 1280 C CA . GLU B 1 13 ? -2.9 16.578 -4.715 1 55.19 13 GLU B CA 1
ATOM 1281 C C . GLU B 1 13 ? -3.984 15.93 -5.562 1 55.19 13 GLU B C 1
ATOM 1283 O O . GLU B 1 13 ? -3.715 15.461 -6.672 1 55.19 13 GLU B O 1
ATOM 1288 N N . GLY B 1 14 ? -5.301 16.047 -5.125 1 49.5 14 GLY B N 1
ATOM 1289 C CA . GLY B 1 14 ? -6.438 15.484 -5.844 1 49.5 14 GLY B CA 1
ATOM 1290 C C . GLY B 1 14 ? -6.992 16.422 -6.895 1 49.5 14 GLY B C 1
ATOM 1291 O O . GLY B 1 14 ? -7.531 15.984 -7.914 1 49.5 14 GLY B O 1
ATOM 1292 N N . ASN B 1 15 ? -7.074 17.75 -6.633 1 52.78 15 ASN B N 1
ATOM 1293 C CA . ASN B 1 15 ? -7.867 18.688 -7.426 1 52.78 15 ASN B CA 1
ATOM 1294 C C . ASN B 1 15 ? -7.07 19.234 -8.609 1 52.78 15 ASN B C 1
ATOM 1296 O O . ASN B 1 15 ? -7.605 19.969 -9.43 1 52.78 15 ASN B O 1
ATOM 1300 N N . SER B 1 16 ? -5.867 18.969 -8.664 1 60.97 16 SER B N 1
ATOM 1301 C CA . SER B 1 16 ? -5.066 19.562 -9.734 1 60.97 16 SER B CA 1
ATOM 1302 C C . SER B 1 16 ? -5.168 18.75 -11.023 1 60.97 16 SER B C 1
ATOM 1304 O O . SER B 1 16 ? -5.926 17.781 -11.094 1 60.97 16 SER B O 1
ATOM 1306 N N . LYS B 1 17 ? -4.555 19.188 -12.117 1 63.72 17 LYS B N 1
ATOM 1307 C CA . LYS B 1 17 ? -4.344 18.469 -13.367 1 63.72 17 LYS B CA 1
ATOM 1308 C C . LYS B 1 17 ? -4.227 16.953 -13.117 1 63.72 17 LYS B C 1
ATOM 1310 O O . LYS B 1 17 ? -4.77 16.156 -13.883 1 63.72 17 LYS B O 1
ATOM 1315 N N . ASN B 1 18 ? -3.881 16.656 -11.961 1 75.38 18 ASN B N 1
ATOM 1316 C CA . ASN B 1 18 ? -3.766 15.25 -11.578 1 75.38 18 ASN B CA 1
ATOM 1317 C C . ASN B 1 18 ? -5.137 14.617 -11.352 1 75.38 18 ASN B C 1
ATOM 1319 O O . ASN B 1 18 ? -5.355 13.461 -11.711 1 75.38 18 ASN B O 1
ATOM 1323 N N . GLY B 1 19 ? -6.047 15.445 -10.953 1 75.56 19 GLY B N 1
ATOM 1324 C CA . GLY B 1 19 ? -7.371 14.922 -10.672 1 75.56 19 GLY B CA 1
ATOM 1325 C C . GLY B 1 19 ? -8.086 14.406 -11.914 1 75.56 19 GLY B C 1
ATOM 1326 O O . GLY B 1 19 ? -8.656 13.312 -11.898 1 75.56 19 GLY B O 1
ATOM 1327 N N . SER B 1 20 ? -7.961 15.141 -12.945 1 77.5 20 SER B N 1
ATOM 1328 C CA . SER B 1 20 ? -8.609 14.742 -14.188 1 77.5 20 SER B CA 1
ATOM 1329 C C . SER B 1 20 ? -7.98 13.461 -14.742 1 77.5 20 SER B C 1
ATOM 1331 O O . SER B 1 20 ? -8.688 12.586 -15.25 1 77.5 20 SER B O 1
ATOM 1333 N N . ILE B 1 21 ? -6.695 13.359 -14.648 1 81 21 ILE B N 1
ATOM 1334 C CA . ILE B 1 21 ? -5.992 12.172 -15.117 1 81 21 ILE B CA 1
ATOM 1335 C C . ILE B 1 21 ? -6.422 10.953 -14.297 1 81 21 ILE B C 1
ATOM 1337 O O . ILE B 1 21 ? -6.766 9.906 -14.852 1 81 21 ILE B O 1
ATOM 1341 N N . VAL B 1 22 ? -6.508 11.156 -13.008 1 86.25 22 VAL B N 1
ATOM 1342 C CA . VAL B 1 22 ? -6.812 10.055 -12.102 1 86.25 22 VAL B CA 1
ATOM 1343 C C . VAL B 1 22 ? -8.266 9.625 -12.289 1 86.25 22 VAL B C 1
ATOM 1345 O O . VAL B 1 22 ? -8.562 8.422 -12.297 1 86.25 22 VAL B O 1
ATOM 1348 N N . ASP B 1 23 ? -9.148 10.555 -12.547 1 83.5 23 ASP B N 1
ATOM 1349 C CA . ASP B 1 23 ? -10.57 10.25 -12.656 1 83.5 23 ASP B CA 1
ATOM 1350 C C . ASP B 1 23 ? -10.875 9.492 -13.945 1 83.5 23 ASP B C 1
ATOM 1352 O O . ASP B 1 23 ? -11.93 8.867 -14.062 1 83.5 23 ASP B O 1
ATOM 1356 N N . SER B 1 24 ? -9.938 9.508 -14.852 1 82.69 24 SER B N 1
ATOM 1357 C CA . SER B 1 24 ? -10.156 8.859 -16.141 1 82.69 24 SER B CA 1
ATOM 1358 C C . SER B 1 24 ? -9.555 7.457 -16.172 1 82.69 24 SER B C 1
ATOM 1360 O O . SER B 1 24 ? -9.68 6.738 -17.172 1 82.69 24 SER B O 1
ATOM 1362 N N . MET B 1 25 ? -9.023 7.094 -15.102 1 86.06 25 MET B N 1
ATOM 1363 C CA . MET B 1 25 ? -8.32 5.812 -15.078 1 86.06 25 MET B CA 1
ATOM 1364 C C . MET B 1 25 ? -9.312 4.652 -15.125 1 86.06 25 MET B C 1
ATOM 1366 O O . MET B 1 25 ? -10.438 4.766 -14.633 1 86.06 25 MET B O 1
ATOM 1370 N N . PRO B 1 26 ? -8.844 3.533 -15.672 1 84.75 26 PRO B N 1
ATOM 1371 C CA . PRO B 1 26 ? -9.734 2.385 -15.859 1 84.75 26 PRO B CA 1
ATOM 1372 C C . PRO B 1 26 ? -10.125 1.726 -14.539 1 84.75 26 PRO B C 1
ATOM 1374 O O . PRO B 1 26 ? -9.484 1.965 -13.508 1 84.75 26 PRO B O 1
ATOM 1377 N N . PHE B 1 27 ? -11.109 0.933 -14.648 1 87.75 27 PHE B N 1
ATOM 1378 C CA . PHE B 1 27 ? -11.578 0.071 -13.57 1 87.75 27 PHE B CA 1
ATOM 1379 C C . PHE B 1 27 ? -10.484 -0.897 -13.133 1 87.75 27 PHE B C 1
ATOM 1381 O O . PHE B 1 27 ? -9.781 -1.467 -13.977 1 87.75 27 PHE B O 1
ATOM 1388 N N . LYS B 1 28 ? -10.305 -0.97 -11.805 1 92.12 28 LYS B N 1
ATOM 1389 C CA . LYS B 1 28 ? -9.344 -1.897 -11.211 1 92.12 28 LYS B CA 1
ATOM 1390 C C . LYS B 1 28 ? -7.93 -1.608 -11.703 1 92.12 28 LYS B C 1
ATOM 1392 O O . LYS B 1 28 ? -7.211 -2.521 -12.117 1 92.12 28 LYS B O 1
ATOM 1397 N N . PHE B 1 29 ? -7.602 -0.374 -11.633 1 93.44 29 PHE B N 1
ATOM 1398 C CA . PHE B 1 29 ? -6.348 0.09 -12.219 1 93.44 29 PHE B CA 1
ATOM 1399 C C . PHE B 1 29 ? -5.219 0.028 -11.195 1 93.44 29 PHE B C 1
ATOM 1401 O O . PHE B 1 29 ? -4.059 0.255 -11.531 1 93.44 29 PHE B O 1
ATOM 1408 N N . PHE B 1 30 ? -5.465 -0.35 -10.016 1 95.75 30 PHE B N 1
ATOM 1409 C CA . PHE B 1 30 ? -4.48 -0.313 -8.938 1 95.75 30 PHE B CA 1
ATOM 1410 C C . PHE B 1 30 ? -3.324 -1.261 -9.234 1 95.75 30 PHE B C 1
ATOM 1412 O O . PHE B 1 30 ? -2.162 -0.851 -9.227 1 95.75 30 PHE B O 1
ATOM 1419 N N . GLU B 1 31 ? -3.633 -2.486 -9.578 1 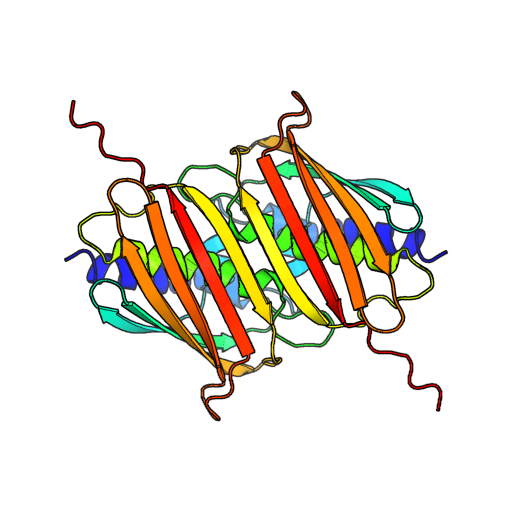95 31 GLU B N 1
ATOM 1420 C CA . GLU B 1 31 ? -2.572 -3.471 -9.773 1 95 31 GLU B CA 1
ATOM 1421 C C . GLU B 1 31 ? -1.7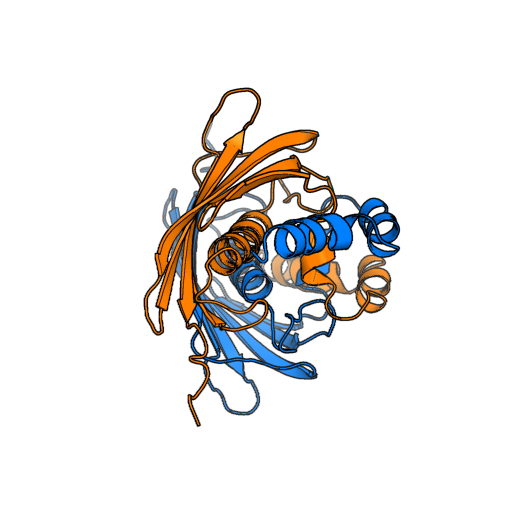39 -3.146 -11.016 1 95 31 GLU B C 1
ATOM 1423 O O . GLU B 1 31 ? -0.509 -3.107 -10.945 1 95 31 GLU B O 1
ATOM 1428 N N . PRO B 1 32 ? -2.391 -2.807 -12.141 1 93.38 32 PRO B N 1
ATOM 1429 C CA . PRO B 1 32 ? -1.569 -2.387 -13.281 1 93.38 32 PRO B CA 1
ATOM 1430 C C . PRO B 1 32 ? -0.675 -1.192 -12.953 1 93.38 32 PRO B C 1
ATOM 1432 O O . PRO B 1 32 ? 0.469 -1.13 -13.414 1 93.38 32 PRO B O 1
ATOM 1435 N N . PHE B 1 33 ? -1.17 -0.248 -12.234 1 94.94 33 PHE B N 1
ATOM 1436 C CA . PHE B 1 33 ? -0.417 0.938 -11.844 1 94.94 33 PHE B CA 1
ATOM 1437 C C . PHE B 1 33 ? 0.818 0.555 -11.031 1 94.94 33 PHE B C 1
ATOM 1439 O O . PHE B 1 33 ? 1.897 1.112 -11.242 1 94.94 33 PHE B O 1
ATOM 1446 N N . ILE B 1 34 ? 0.674 -0.452 -10.156 1 97.12 34 ILE B N 1
ATOM 1447 C CA . ILE B 1 34 ? 1.744 -0.844 -9.25 1 97.12 34 ILE B CA 1
ATOM 1448 C C . ILE B 1 34 ? 2.756 -1.716 -9.984 1 97.12 34 ILE B C 1
ATOM 1450 O O . ILE B 1 34 ? 3.967 -1.521 -9.852 1 97.12 34 ILE B O 1
ATOM 1454 N N . VAL B 1 35 ? 2.305 -2.645 -10.82 1 96.19 35 VAL B N 1
ATOM 1455 C CA . VAL B 1 35 ? 3.197 -3.725 -11.227 1 96.19 35 VAL B CA 1
ATOM 1456 C C . VAL B 1 35 ? 3.674 -3.488 -12.664 1 96.19 35 VAL B C 1
ATOM 1458 O O . VAL B 1 35 ? 4.465 -4.27 -13.195 1 96.19 35 VAL B O 1
ATOM 1461 N N . GLN B 1 36 ? 3.168 -2.4 -13.297 1 93.88 36 GLN B N 1
ATOM 1462 C CA . GLN B 1 36 ? 3.67 -2.131 -14.641 1 93.88 36 GLN B CA 1
ATOM 1463 C C . GLN B 1 36 ? 5.195 -2.064 -14.656 1 93.88 36 GLN B C 1
ATOM 1465 O O . GLN B 1 36 ? 5.801 -1.371 -13.828 1 93.88 36 GLN B O 1
ATOM 1470 N N . GLY B 1 37 ? 5.801 -2.883 -15.523 1 93.75 37 GLY B N 1
ATOM 1471 C CA . GLY B 1 37 ? 7.25 -2.904 -15.656 1 93.75 37 GLY B CA 1
ATOM 1472 C C . GLY B 1 37 ? 7.902 -4.035 -14.875 1 93.75 37 GLY B C 1
ATOM 1473 O O . GLY B 1 37 ? 9.117 -4.23 -14.961 1 93.75 37 GLY B O 1
ATOM 1474 N N . ILE B 1 38 ? 7.133 -4.809 -14.164 1 95.81 38 ILE B N 1
ATOM 1475 C CA . ILE B 1 38 ? 7.656 -5.938 -13.398 1 95.81 38 ILE B CA 1
ATOM 1476 C C . ILE B 1 38 ? 8.07 -7.059 -14.352 1 95.81 38 ILE B C 1
ATOM 1478 O O . ILE B 1 38 ? 7.414 -7.289 -15.367 1 95.81 38 ILE B O 1
ATOM 1482 N N . LYS B 1 39 ? 9.148 -7.668 -14.078 1 95.94 39 LYS B N 1
ATOM 1483 C CA . LYS B 1 39 ? 9.602 -8.883 -14.75 1 95.94 39 LYS B CA 1
ATOM 1484 C C . LYS B 1 39 ? 9.555 -10.086 -13.812 1 95.94 39 LYS B C 1
ATOM 1486 O O . LYS B 1 39 ? 10.094 -10.039 -12.703 1 95.94 39 LYS B O 1
ATOM 1491 N N . VAL B 1 40 ? 8.922 -11.18 -14.273 1 96.69 40 VAL B N 1
ATOM 1492 C CA . VAL B 1 40 ? 8.875 -12.414 -13.484 1 96.69 40 VAL B CA 1
ATOM 1493 C C . VAL B 1 40 ? 10.102 -13.266 -13.797 1 96.69 40 VAL B C 1
ATOM 1495 O O . VAL B 1 40 ? 10.234 -13.789 -14.914 1 96.69 40 VAL B O 1
ATOM 1498 N N . ASP B 1 41 ? 10.898 -13.461 -12.852 1 97.06 41 ASP B N 1
ATOM 1499 C CA . ASP B 1 41 ? 12.172 -14.148 -13.062 1 97.06 41 ASP B CA 1
ATOM 1500 C C . ASP B 1 41 ? 12.055 -15.633 -12.727 1 97.06 41 ASP B C 1
ATOM 1502 O O . ASP B 1 41 ? 12.781 -16.469 -13.281 1 97.06 41 ASP B O 1
ATOM 1506 N N . LEU B 1 42 ? 11.203 -15.914 -11.789 1 96.69 42 LEU B N 1
ATOM 1507 C CA . LEU B 1 42 ? 11.023 -17.297 -11.336 1 96.69 42 LEU B CA 1
ATOM 1508 C C . LEU B 1 42 ? 9.617 -17.516 -10.797 1 96.69 42 LEU B C 1
ATOM 1510 O O . LEU B 1 42 ? 9.078 -16.656 -10.078 1 96.69 42 LEU B O 1
ATOM 1514 N N . VAL B 1 43 ? 9 -18.625 -11.18 1 95.88 43 VAL B N 1
ATOM 1515 C CA . VAL B 1 43 ? 7.758 -19.078 -10.578 1 95.88 43 VAL B CA 1
ATOM 1516 C C . VAL B 1 43 ? 7.883 -20.562 -10.219 1 95.88 43 VAL B C 1
ATOM 1518 O O . VAL B 1 43 ? 8.188 -21.391 -11.078 1 95.88 43 VAL B O 1
ATOM 1521 N N . GLU B 1 44 ? 7.73 -20.844 -9.031 1 94.19 44 GLU B N 1
ATOM 1522 C CA . GLU B 1 44 ? 7.645 -22.188 -8.461 1 94.19 44 GLU B CA 1
ATOM 1523 C C . GLU B 1 44 ? 6.492 -22.281 -7.465 1 94.19 44 GLU B C 1
ATOM 1525 O O . GLU B 1 44 ? 5.977 -21.266 -6.996 1 94.19 44 GLU B O 1
ATOM 1530 N N . PRO B 1 45 ? 6.039 -23.5 -7.227 1 93.38 45 PRO B N 1
ATOM 1531 C CA . PRO B 1 45 ? 4.996 -23.594 -6.203 1 93.38 45 PRO B CA 1
ATOM 1532 C C . PRO B 1 45 ? 5.395 -22.938 -4.891 1 93.38 45 PRO B C 1
ATOM 1534 O O . PRO B 1 45 ? 6.367 -23.344 -4.254 1 93.38 45 PRO B O 1
ATOM 1537 N N . GLY B 1 46 ? 4.703 -21.922 -4.539 1 95.31 46 GLY B N 1
ATOM 1538 C CA . GLY B 1 46 ? 4.914 -21.234 -3.279 1 95.31 46 GLY B CA 1
ATOM 1539 C C . GLY B 1 46 ? 6.02 -20.188 -3.35 1 95.31 46 GLY B C 1
ATOM 1540 O O . GLY B 1 46 ? 6.461 -19.672 -2.32 1 95.31 46 GLY B O 1
ATOM 1541 N N . ARG B 1 47 ? 6.477 -19.906 -4.543 1 97.38 47 ARG B N 1
ATOM 1542 C CA . ARG B 1 47 ? 7.605 -18.984 -4.637 1 97.38 47 ARG B CA 1
ATOM 1543 C C . ARG B 1 47 ? 7.586 -18.234 -5.957 1 97.38 47 ARG B C 1
ATOM 1545 O O . ARG B 1 47 ? 7.469 -18.844 -7.027 1 97.38 47 ARG B O 1
ATOM 1552 N N . VAL B 1 48 ? 7.707 -16.922 -5.883 1 97.88 48 VAL B N 1
ATOM 1553 C CA . VAL B 1 48 ? 7.805 -16.062 -7.059 1 97.88 48 VAL B CA 1
ATOM 1554 C C . VAL B 1 48 ? 8.938 -15.047 -6.867 1 97.88 48 VAL B C 1
ATOM 1556 O O . VAL B 1 48 ? 9.078 -14.469 -5.789 1 97.88 48 VAL B O 1
ATOM 1559 N N . ILE B 1 49 ? 9.773 -14.891 -7.855 1 98.5 49 ILE B N 1
ATOM 1560 C CA . ILE B 1 49 ? 10.797 -13.852 -7.875 1 98.5 49 ILE B CA 1
ATOM 1561 C C . ILE B 1 49 ? 10.555 -12.914 -9.055 1 98.5 49 ILE B C 1
ATOM 1563 O O . ILE B 1 49 ? 10.375 -13.367 -10.188 1 98.5 49 ILE B O 1
ATOM 1567 N N . CYS B 1 50 ? 10.523 -11.68 -8.758 1 98.25 50 CYS B N 1
ATOM 1568 C CA . CYS B 1 50 ? 10.328 -10.656 -9.781 1 98.25 50 CYS B CA 1
ATOM 1569 C C . CYS B 1 50 ? 11.398 -9.57 -9.672 1 98.25 50 CYS B C 1
ATOM 1571 O O . CYS B 1 50 ? 12.039 -9.43 -8.633 1 98.25 50 CYS B O 1
ATOM 1573 N N . SER B 1 51 ? 11.531 -8.852 -10.688 1 98.5 51 SER B N 1
ATOM 1574 C CA . SER B 1 51 ? 12.375 -7.66 -10.695 1 98.5 51 SER B CA 1
ATOM 1575 C C . SER B 1 51 ? 11.648 -6.473 -11.32 1 98.5 51 SER B C 1
ATOM 1577 O O . SER B 1 51 ? 10.711 -6.648 -12.102 1 98.5 51 SER B O 1
ATOM 1579 N N . MET B 1 52 ? 12.125 -5.301 -10.922 1 97.5 52 MET B N 1
ATOM 1580 C CA . MET B 1 52 ? 11.555 -4.059 -11.438 1 97.5 52 MET B CA 1
ATOM 1581 C C . MET B 1 52 ? 12.531 -2.902 -11.281 1 97.5 52 MET B C 1
ATOM 1583 O O . MET B 1 52 ? 13.258 -2.822 -10.289 1 97.5 52 MET B O 1
ATOM 1587 N N . THR B 1 53 ? 12.578 -2.102 -12.297 1 98.25 53 THR B N 1
ATOM 1588 C CA . THR B 1 53 ? 13.234 -0.808 -12.117 1 98.25 53 THR B CA 1
ATOM 1589 C C . THR B 1 53 ? 12.297 0.182 -11.438 1 98.25 53 THR B C 1
ATOM 1591 O O . THR B 1 53 ? 11.172 0.396 -11.891 1 98.25 53 THR B O 1
ATOM 1594 N N . VAL B 1 54 ? 12.719 0.757 -10.297 1 98.31 54 VAL B N 1
ATOM 1595 C CA . VAL B 1 54 ? 11.867 1.679 -9.555 1 98.31 54 VAL B CA 1
ATOM 1596 C C . VAL B 1 54 ? 11.422 2.818 -10.469 1 98.31 54 VAL B C 1
ATOM 1598 O O . VAL B 1 54 ? 12.234 3.639 -10.891 1 98.31 54 VAL B O 1
ATOM 1601 N N . PRO B 1 55 ? 10.18 2.838 -10.797 1 97.19 55 PRO B N 1
ATOM 1602 C CA . PRO B 1 55 ? 9.695 3.848 -11.742 1 97.19 55 PRO B CA 1
ATOM 1603 C C . PRO B 1 55 ? 9.383 5.184 -11.078 1 97.19 55 PRO B C 1
ATOM 1605 O O . PRO B 1 55 ? 9.031 5.219 -9.891 1 97.19 55 PRO B O 1
ATOM 1608 N N . PRO B 1 56 ? 9.391 6.266 -11.789 1 96.62 56 PRO B N 1
ATOM 1609 C CA . PRO B 1 56 ? 9.141 7.594 -11.219 1 96.62 56 PRO B CA 1
ATOM 1610 C C . PRO B 1 56 ? 7.75 7.719 -10.602 1 96.62 56 PRO B C 1
ATOM 1612 O O . PRO B 1 56 ? 7.562 8.453 -9.633 1 96.62 56 PRO B O 1
ATOM 1615 N N . ARG B 1 57 ? 6.723 7.016 -11.117 1 95.56 57 ARG B N 1
ATOM 1616 C CA . ARG B 1 57 ? 5.34 7.172 -10.672 1 95.56 57 ARG B CA 1
ATOM 1617 C C . ARG B 1 57 ? 5.16 6.656 -9.25 1 95.56 57 ARG B C 1
ATOM 1619 O O . ARG B 1 57 ? 4.215 7.039 -8.555 1 95.56 57 ARG B O 1
ATOM 1626 N N . LEU B 1 58 ? 6.137 5.805 -8.711 1 98.06 58 LEU B N 1
ATOM 1627 C CA . LEU B 1 58 ? 5.949 5.164 -7.414 1 98.06 58 LEU B CA 1
ATOM 1628 C C . LEU B 1 58 ? 6.84 5.805 -6.355 1 98.06 58 LEU B C 1
ATOM 1630 O O . LEU B 1 58 ? 7.043 5.234 -5.281 1 98.06 58 LEU B O 1
ATOM 1634 N N . LEU B 1 59 ? 7.344 6.988 -6.629 1 97 59 LEU B N 1
ATOM 1635 C CA . LEU B 1 59 ? 8.281 7.625 -5.715 1 97 59 LEU B CA 1
ATOM 1636 C C . LEU B 1 59 ? 7.551 8.461 -4.676 1 97 59 LEU B C 1
ATOM 1638 O O . LEU B 1 59 ? 6.453 8.961 -4.938 1 97 59 LEU B O 1
ATOM 1642 N N . ASN B 1 60 ? 8.203 8.523 -3.537 1 94.44 60 ASN B N 1
ATOM 1643 C CA . ASN B 1 60 ? 7.766 9.469 -2.518 1 94.44 60 ASN B CA 1
ATOM 1644 C C . ASN B 1 60 ? 8.445 10.82 -2.684 1 94.44 60 ASN B C 1
ATOM 1646 O O . ASN B 1 60 ? 9.117 11.07 -3.686 1 94.44 60 ASN B O 1
ATOM 1650 N N . THR B 1 61 ? 8.234 11.703 -1.75 1 89.06 61 THR B N 1
ATOM 1651 C CA . THR B 1 61 ? 8.719 13.07 -1.848 1 89.06 61 THR B CA 1
ATOM 1652 C C . THR B 1 61 ? 10.242 13.109 -1.749 1 89.06 61 THR B C 1
ATOM 1654 O O . THR B 1 61 ? 10.875 14.062 -2.211 1 89.06 61 THR B O 1
ATOM 1657 N N . ALA B 1 62 ? 10.898 12.109 -1.188 1 90.19 62 ALA B N 1
ATOM 1658 C CA . ALA B 1 62 ? 12.352 12.023 -1.075 1 90.19 62 ALA B CA 1
ATOM 1659 C C . ALA B 1 62 ? 12.953 11.32 -2.285 1 90.19 62 ALA B C 1
ATOM 1661 O O . ALA B 1 62 ? 14.133 10.945 -2.271 1 90.19 62 ALA B O 1
ATOM 1662 N N . ASN B 1 63 ? 12.195 10.961 -3.281 1 93.62 63 ASN B N 1
ATOM 1663 C CA . ASN B 1 63 ? 12.609 10.352 -4.543 1 93.62 63 ASN B CA 1
ATOM 1664 C C . ASN B 1 63 ? 12.992 8.891 -4.359 1 93.62 63 ASN B C 1
ATOM 1666 O O . ASN B 1 63 ? 13.781 8.344 -5.133 1 93.62 63 ASN B O 1
ATOM 1670 N N . SER B 1 64 ? 12.539 8.367 -3.367 1 97.06 64 SER B N 1
ATOM 1671 C CA . SER B 1 64 ? 12.703 6.93 -3.172 1 97.06 64 SER B CA 1
ATOM 1672 C C . SER B 1 64 ? 11.367 6.203 -3.299 1 97.06 64 SER B C 1
ATOM 1674 O O . SER B 1 64 ? 10.312 6.836 -3.385 1 97.06 64 SER B O 1
ATOM 1676 N N . LEU B 1 65 ? 11.43 4.875 -3.418 1 98.31 65 LEU B N 1
ATOM 1677 C CA . LEU B 1 65 ? 10.219 4.066 -3.518 1 98.31 65 LEU B CA 1
ATOM 1678 C C . LEU B 1 65 ? 9.273 4.348 -2.35 1 98.31 65 LEU B C 1
ATOM 1680 O O . LEU B 1 65 ? 9.688 4.27 -1.188 1 98.31 65 LEU B O 1
ATOM 1684 N N . HIS B 1 66 ? 8.078 4.719 -2.635 1 98.31 66 HIS B N 1
ATOM 1685 C CA . HIS B 1 66 ? 7.082 5.082 -1.637 1 98.31 66 HIS B CA 1
ATOM 1686 C C . HIS B 1 66 ? 6.793 3.918 -0.694 1 98.31 66 HIS B C 1
ATOM 1688 O O . HIS B 1 66 ? 6.688 2.77 -1.132 1 98.31 66 HIS B O 1
ATOM 1694 N N . GLY B 1 67 ? 6.668 4.168 0.583 1 98.25 67 GLY B N 1
ATOM 1695 C CA . GLY B 1 67 ? 6.336 3.133 1.549 1 98.25 67 GLY B CA 1
ATOM 1696 C C . GLY B 1 67 ? 5.039 2.41 1.229 1 98.25 67 GLY B C 1
ATOM 1697 O O . GLY B 1 67 ? 4.961 1.186 1.352 1 98.25 67 GLY B O 1
ATOM 1698 N N . GLY B 1 68 ? 4.031 3.172 0.88 1 98.69 68 GLY B N 1
ATOM 1699 C CA . GLY B 1 68 ? 2.768 2.574 0.472 1 98.69 68 GLY B CA 1
ATOM 1700 C C . GLY B 1 68 ? 2.891 1.707 -0.766 1 98.69 68 GLY B C 1
ATOM 1701 O O . GLY B 1 68 ? 2.211 0.686 -0.885 1 98.69 68 GLY B O 1
ATOM 1702 N N . ALA B 1 69 ? 3.713 2.115 -1.74 1 98.75 69 ALA B N 1
ATOM 1703 C CA . ALA B 1 69 ? 3.955 1.3 -2.928 1 98.75 69 ALA B CA 1
ATOM 1704 C C . ALA B 1 69 ? 4.637 -0.015 -2.561 1 98.75 69 ALA B C 1
ATOM 1706 O O . ALA B 1 69 ? 4.301 -1.069 -3.105 1 98.75 69 ALA B O 1
ATOM 1707 N N . THR B 1 70 ? 5.594 0.061 -1.647 1 98.94 70 THR B N 1
ATOM 1708 C CA . THR B 1 70 ? 6.254 -1.137 -1.14 1 98.94 70 THR B CA 1
ATOM 1709 C C . THR B 1 70 ? 5.238 -2.094 -0.523 1 98.94 70 THR B C 1
ATOM 1711 O O . THR B 1 70 ? 5.258 -3.295 -0.801 1 98.94 70 THR B O 1
ATOM 1714 N N . ALA B 1 71 ? 4.316 -1.562 0.298 1 98.94 71 ALA B N 1
ATOM 1715 C CA . ALA B 1 71 ? 3.281 -2.395 0.906 1 98.94 71 ALA B CA 1
ATOM 1716 C C . ALA B 1 71 ? 2.387 -3.023 -0.159 1 98.94 71 ALA B C 1
ATOM 1718 O O . ALA B 1 71 ? 1.977 -4.18 -0.032 1 98.94 71 ALA B O 1
ATOM 1719 N N . ALA B 1 72 ? 2.053 -2.25 -1.174 1 98.81 72 ALA B N 1
ATOM 1720 C CA . ALA B 1 72 ? 1.246 -2.768 -2.275 1 98.81 72 ALA B CA 1
ATOM 1721 C C . ALA B 1 72 ? 1.952 -3.922 -2.979 1 98.81 72 ALA B C 1
ATOM 1723 O O . ALA B 1 72 ? 1.322 -4.922 -3.332 1 98.81 72 ALA B O 1
ATOM 1724 N N . LEU B 1 73 ? 3.281 -3.801 -3.193 1 98.75 73 LEU B N 1
ATOM 1725 C CA . LEU B 1 73 ? 4.051 -4.879 -3.803 1 98.75 73 LEU B CA 1
ATOM 1726 C C . LEU B 1 73 ? 4.027 -6.125 -2.926 1 98.75 73 LEU B C 1
ATOM 1728 O O . LEU B 1 73 ? 3.896 -7.242 -3.432 1 98.75 73 LEU B O 1
ATOM 1732 N N . VAL B 1 74 ? 4.141 -5.934 -1.613 1 98.94 74 VAL B N 1
ATOM 1733 C CA . VAL B 1 74 ? 4.059 -7.051 -0.678 1 98.94 74 VAL B CA 1
ATOM 1734 C C . VAL B 1 74 ? 2.697 -7.734 -0.81 1 98.94 74 VAL B C 1
ATOM 1736 O O . VAL B 1 74 ? 2.617 -8.961 -0.86 1 98.94 74 VAL B O 1
ATOM 1739 N N . ASP B 1 75 ? 1.648 -6.98 -0.86 1 98.62 75 ASP B N 1
ATOM 1740 C CA . ASP B 1 75 ? 0.288 -7.484 -1.018 1 98.62 75 ASP B CA 1
ATOM 1741 C C . ASP B 1 75 ? 0.147 -8.289 -2.307 1 98.62 75 ASP B C 1
ATOM 1743 O O . ASP B 1 75 ? -0.2 -9.477 -2.271 1 98.62 75 ASP B O 1
ATOM 1747 N N . ILE B 1 76 ? 0.515 -7.691 -3.404 1 97.5 76 ILE B N 1
ATOM 1748 C CA . ILE B 1 76 ? 0.248 -8.25 -4.727 1 97.5 76 ILE B CA 1
ATOM 1749 C C . ILE B 1 76 ? 1.136 -9.469 -4.961 1 97.5 76 ILE B C 1
ATOM 1751 O O . ILE B 1 76 ? 0.652 -10.523 -5.371 1 97.5 76 ILE B O 1
ATOM 1755 N N . LEU B 1 77 ? 2.414 -9.328 -4.645 1 97.88 77 LEU B N 1
ATOM 1756 C CA . LEU B 1 77 ? 3.336 -10.414 -4.961 1 97.88 77 LEU B CA 1
ATOM 1757 C C . LEU B 1 77 ? 3.254 -11.523 -3.912 1 97.88 77 LEU B C 1
ATOM 1759 O O . LEU B 1 77 ? 3.484 -12.695 -4.223 1 97.88 77 LEU B O 1
ATOM 1763 N N . GLY B 1 78 ? 2.908 -11.141 -2.639 1 97.44 78 GLY B N 1
ATOM 1764 C CA . GLY B 1 78 ? 2.561 -12.18 -1.683 1 97.44 78 GLY B CA 1
ATOM 1765 C C . GLY B 1 78 ? 1.399 -13.047 -2.137 1 97.44 78 GLY B C 1
ATOM 1766 O O . GLY B 1 78 ? 1.468 -14.273 -2.07 1 97.44 78 GLY B O 1
ATOM 1767 N N . SER B 1 79 ? 0.342 -12.383 -2.605 1 95.44 79 SER B N 1
ATOM 1768 C CA . SER B 1 79 ? -0.808 -13.117 -3.127 1 95.44 79 SER B CA 1
ATOM 1769 C C . SER B 1 79 ? -0.415 -13.992 -4.312 1 95.44 79 SER B C 1
ATOM 1771 O O . SER B 1 79 ? -0.858 -15.141 -4.418 1 95.44 79 SER B O 1
ATOM 1773 N N . ALA B 1 80 ? 0.395 -13.477 -5.219 1 94.62 80 ALA B N 1
ATOM 1774 C CA . ALA B 1 80 ? 0.825 -14.227 -6.395 1 94.62 80 ALA B CA 1
ATOM 1775 C C . ALA B 1 80 ? 1.499 -15.539 -6 1 94.62 80 ALA B C 1
ATOM 1777 O O . ALA B 1 80 ? 1.259 -16.578 -6.617 1 94.62 80 ALA B O 1
ATOM 1778 N N . ALA B 1 81 ? 2.369 -15.484 -4.977 1 95.88 81 ALA B N 1
ATOM 1779 C CA . ALA B 1 81 ? 3.047 -16.688 -4.523 1 95.88 81 ALA B CA 1
ATOM 1780 C C . ALA B 1 81 ? 2.043 -17.719 -4.008 1 95.88 81 ALA B C 1
ATOM 1782 O O . ALA B 1 81 ? 2.176 -18.922 -4.281 1 95.88 81 ALA B O 1
ATOM 1783 N N . ILE B 1 82 ? 1.067 -17.234 -3.285 1 93.56 82 ILE B N 1
ATOM 1784 C CA . ILE B 1 82 ? 0.037 -18.125 -2.76 1 93.56 82 ILE B CA 1
ATOM 1785 C C . ILE B 1 82 ? -0.704 -18.797 -3.914 1 93.56 82 ILE B C 1
ATOM 1787 O O . ILE B 1 82 ? -0.982 -20 -3.865 1 93.56 82 ILE B O 1
ATOM 1791 N N . TYR B 1 83 ? -0.94 -18.047 -4.977 1 90.25 83 TYR B N 1
ATOM 1792 C CA . TYR B 1 83 ? -1.741 -18.547 -6.09 1 90.25 83 TYR B CA 1
ATOM 1793 C C . TYR B 1 83 ? -0.957 -19.562 -6.91 1 90.25 83 TYR B C 1
ATOM 1795 O O . TYR B 1 83 ? -1.524 -20.25 -7.762 1 90.25 83 TYR B O 1
ATOM 1803 N N . THR B 1 84 ? 0.322 -19.656 -6.707 1 91.38 84 THR B N 1
ATOM 1804 C CA . THR B 1 84 ? 1.1 -20.703 -7.387 1 91.38 84 THR B CA 1
ATOM 1805 C C . THR B 1 84 ? 0.891 -22.047 -6.723 1 91.38 84 THR B C 1
ATOM 1807 O O . THR B 1 84 ? 1.283 -23.078 -7.27 1 91.38 84 THR B O 1
ATOM 1810 N N . THR B 1 85 ? 0.186 -21.938 -5.547 1 87.19 85 THR B N 1
ATOM 1811 C CA . THR B 1 85 ? -0.039 -23.203 -4.852 1 87.19 85 THR B CA 1
ATOM 1812 C C . THR B 1 85 ? -1.347 -23.844 -5.305 1 87.19 85 THR B C 1
ATOM 1814 O O . THR B 1 85 ? -2.242 -23.156 -5.797 1 87.19 85 THR B O 1
ATOM 1817 N N . LYS B 1 86 ? -1.602 -25.094 -5.359 1 74.94 86 LYS B N 1
ATOM 1818 C CA . LYS B 1 86 ? -2.779 -25.812 -5.828 1 74.94 86 LYS B CA 1
ATOM 1819 C C . LYS B 1 86 ? -3.969 -25.594 -4.902 1 74.94 86 LYS B C 1
ATOM 1821 O O . LYS B 1 86 ? -5.109 -25.906 -5.258 1 74.94 86 LYS B O 1
ATOM 1826 N N . LEU B 1 87 ? -3.789 -24.938 -3.857 1 69.44 87 LEU B N 1
ATOM 1827 C CA . LEU B 1 87 ? -4.832 -24.859 -2.842 1 69.44 87 LEU B CA 1
ATOM 1828 C C . LEU B 1 87 ? -5.551 -23.516 -2.908 1 69.44 87 LEU B C 1
ATOM 1830 O O . LEU B 1 87 ? -6.578 -23.328 -2.252 1 69.44 87 LEU B O 1
ATOM 1834 N N . ALA B 1 88 ? -5.031 -22.641 -3.754 1 66.25 88 ALA B N 1
ATOM 1835 C CA . ALA B 1 88 ? -5.641 -21.328 -3.807 1 66.25 88 ALA B CA 1
ATOM 1836 C C . ALA B 1 88 ? -5.949 -20.922 -5.246 1 66.25 88 ALA B C 1
ATOM 1838 O O . ALA B 1 88 ? -5.129 -21.125 -6.145 1 66.25 88 ALA B O 1
ATOM 1839 N N . SER B 1 89 ? -7.25 -20.562 -5.43 1 68 89 SER B N 1
ATOM 1840 C CA . SER B 1 89 ? -7.613 -20.031 -6.742 1 68 89 SER B CA 1
ATOM 1841 C C . SER B 1 89 ? -7.289 -18.547 -6.848 1 68 89 SER B C 1
ATOM 1843 O O . SER B 1 89 ? -7.496 -17.781 -5.895 1 68 89 SER B O 1
ATOM 1845 N N . PRO B 1 90 ? -6.727 -18.219 -7.98 1 63.09 90 PRO B N 1
ATOM 1846 C CA . PRO B 1 90 ? -6.469 -16.781 -8.156 1 63.09 90 PRO B CA 1
ATOM 1847 C C . PRO B 1 90 ? -7.719 -15.93 -7.949 1 63.09 90 PRO B C 1
ATOM 1849 O O . PRO B 1 90 ? -8.812 -16.312 -8.367 1 63.09 90 PRO B O 1
ATOM 1852 N N . GLY B 1 91 ? -7.5 -14.852 -7.383 1 65.19 91 GLY B N 1
ATOM 1853 C CA . GLY B 1 91 ? -8.609 -13.938 -7.16 1 65.19 91 GLY B CA 1
ATOM 1854 C C . GLY B 1 91 ? -9.445 -14.305 -5.945 1 65.19 91 GLY B C 1
ATOM 1855 O O . GLY B 1 91 ? -10.344 -13.555 -5.555 1 65.19 91 GLY B O 1
ATOM 1856 N N . SER B 1 92 ? -9.086 -15.516 -5.387 1 72.69 92 SER B N 1
ATOM 1857 C CA . SER B 1 92 ? -9.852 -15.891 -4.203 1 72.69 92 SER B CA 1
ATOM 1858 C C . SER B 1 92 ? -9.133 -15.477 -2.924 1 72.69 92 SER B C 1
ATOM 1860 O O . SER B 1 92 ? -7.922 -15.242 -2.936 1 72.69 92 SER B O 1
ATOM 1862 N N . GLY B 1 93 ? -9.906 -15.102 -1.993 1 88.44 93 GLY B N 1
ATOM 1863 C CA . GLY B 1 93 ? -9.359 -14.812 -0.674 1 88.44 93 GLY B CA 1
ATOM 1864 C C . GLY B 1 93 ? -9.266 -13.328 -0.379 1 88.44 93 GLY B C 1
ATOM 1865 O O . GLY B 1 93 ? -9.508 -12.5 -1.258 1 88.44 93 GLY B O 1
ATOM 1866 N N . VAL B 1 94 ? -9.078 -13.078 0.858 1 94.12 94 VAL B N 1
ATOM 1867 C CA . VAL B 1 94 ? -8.969 -11.695 1.317 1 94.12 94 VAL B CA 1
ATOM 1868 C C . VAL B 1 94 ? -7.801 -11.562 2.289 1 94.12 94 VAL B C 1
ATOM 1870 O O . VAL B 1 94 ? -7.5 -12.5 3.037 1 94.12 94 VAL B O 1
ATOM 1873 N N . SER B 1 95 ? -7.121 -10.453 2.191 1 97.25 95 SER B N 1
ATOM 1874 C CA . SER B 1 95 ? -6.055 -10.188 3.152 1 97.25 95 SER B CA 1
ATOM 1875 C C . SER B 1 95 ? -6.602 -10.109 4.574 1 97.25 95 SER B C 1
ATOM 1877 O O . SER B 1 95 ? -7.668 -9.539 4.805 1 97.25 95 SER B O 1
ATOM 1879 N N . VAL B 1 96 ? -5.848 -10.688 5.473 1 98.31 96 VAL B N 1
ATOM 1880 C CA . VAL B 1 96 ? -6.176 -10.594 6.895 1 98.31 96 VAL B CA 1
ATOM 1881 C C . VAL B 1 96 ? -5.168 -9.688 7.598 1 98.31 96 VAL B C 1
ATOM 1883 O O . VAL B 1 96 ? -5.543 -8.891 8.461 1 98.31 96 VAL B O 1
ATOM 1886 N N . GLU B 1 97 ? -3.869 -9.891 7.211 1 98.88 97 GLU B N 1
ATOM 1887 C CA . GLU B 1 97 ? -2.801 -9.102 7.809 1 98.88 97 GLU B CA 1
ATOM 1888 C C . GLU B 1 97 ? -1.69 -8.82 6.801 1 98.88 97 GLU B C 1
ATOM 1890 O O . GLU B 1 97 ? -1.273 -9.711 6.062 1 98.88 97 GLU B O 1
ATOM 1895 N N . ILE B 1 98 ? -1.231 -7.605 6.762 1 98.94 98 ILE B N 1
ATOM 1896 C CA . ILE B 1 98 ? -0.007 -7.242 6.059 1 98.94 98 ILE B CA 1
ATOM 1897 C C . ILE B 1 98 ? 0.891 -6.414 6.977 1 98.94 98 ILE B C 1
ATOM 1899 O O . ILE B 1 98 ? 0.426 -5.48 7.633 1 98.94 98 ILE B O 1
ATOM 1903 N N . SER B 1 99 ? 2.125 -6.797 7.074 1 98.94 99 SER B N 1
ATOM 1904 C CA . SER B 1 99 ? 3.127 -6.031 7.805 1 98.94 99 SER B CA 1
ATOM 1905 C C . SER B 1 99 ? 4.402 -5.863 6.984 1 98.94 99 SER B C 1
ATOM 1907 O O . SER B 1 99 ? 4.84 -6.797 6.309 1 98.94 99 SER B O 1
ATOM 1909 N N . VAL B 1 100 ? 4.98 -4.691 7.059 1 98.94 100 VAL B N 1
ATOM 1910 C CA . VAL B 1 100 ? 6.203 -4.395 6.316 1 98.94 100 VAL B CA 1
ATOM 1911 C C . VAL B 1 100 ? 7.199 -3.684 7.23 1 98.94 100 VAL B C 1
ATOM 1913 O O . VAL B 1 100 ? 6.848 -2.711 7.902 1 98.94 100 VAL B O 1
ATOM 1916 N N . SER B 1 101 ? 8.383 -4.172 7.289 1 98.94 101 SER B N 1
ATOM 1917 C CA . SER B 1 101 ? 9.523 -3.5 7.895 1 98.94 101 SER B CA 1
ATOM 1918 C C . SER B 1 101 ? 10.406 -2.848 6.836 1 98.94 101 SER B C 1
ATOM 1920 O O . SER B 1 101 ? 10.867 -3.514 5.906 1 98.94 101 SER B O 1
ATOM 1922 N N . TYR B 1 102 ? 10.586 -1.585 6.965 1 98.81 102 TYR B N 1
ATOM 1923 C CA . TYR B 1 102 ? 11.406 -0.818 6.031 1 98.81 102 TYR B CA 1
ATOM 1924 C C . TYR B 1 102 ? 12.82 -0.624 6.574 1 98.81 102 TYR B C 1
ATOM 1926 O O . TYR B 1 102 ? 13 -0.074 7.66 1 98.81 102 TYR B O 1
ATOM 1934 N N . VAL B 1 103 ? 13.805 -1.036 5.82 1 98.06 103 VAL B N 1
ATOM 1935 C CA . VAL B 1 103 ? 15.141 -1.061 6.41 1 98.06 103 VAL B CA 1
ATOM 1936 C C . VAL B 1 103 ? 16.094 -0.191 5.59 1 98.06 103 VAL B C 1
ATOM 1938 O O . VAL B 1 103 ? 17.125 0.261 6.09 1 98.06 103 VAL B O 1
ATOM 1941 N N . ASP B 1 104 ? 15.773 0.046 4.312 1 97.94 104 ASP B N 1
ATOM 1942 C CA . ASP B 1 104 ? 16.562 0.922 3.449 1 97.94 104 ASP B CA 1
ATOM 1943 C C . ASP B 1 104 ? 15.703 1.488 2.318 1 97.94 104 ASP B C 1
ATOM 1945 O O . ASP B 1 104 ? 14.523 1.153 2.197 1 97.94 104 ASP B O 1
ATOM 1949 N N . ALA B 1 105 ? 16.312 2.42 1.533 1 97.56 105 ALA B N 1
ATOM 1950 C CA . ALA B 1 105 ? 15.602 3.072 0.437 1 97.56 105 ALA B CA 1
ATOM 1951 C C . ALA B 1 105 ? 16.062 2.541 -0.915 1 97.56 105 ALA B C 1
ATOM 1953 O O . ALA B 1 105 ? 17.188 2.055 -1.041 1 97.56 105 ALA B O 1
ATOM 1954 N N . ALA B 1 106 ? 15.203 2.463 -1.866 1 98.25 106 ALA B N 1
ATOM 1955 C CA . ALA B 1 106 ? 15.547 2.305 -3.277 1 98.25 106 ALA B CA 1
ATOM 1956 C C . ALA B 1 106 ? 15.125 3.529 -4.086 1 98.25 106 ALA B C 1
ATOM 1958 O O . ALA B 1 106 ? 14.023 4.055 -3.9 1 98.25 106 ALA B O 1
ATOM 1959 N N . TYR B 1 107 ? 15.969 3.986 -4.949 1 97.88 107 TYR B N 1
ATOM 1960 C CA . TYR B 1 107 ? 15.75 5.25 -5.645 1 97.88 107 TYR B CA 1
ATOM 1961 C C . TYR B 1 107 ? 15.359 5.016 -7.098 1 97.88 107 TYR B C 1
ATOM 1963 O O . TYR B 1 107 ? 15.523 3.91 -7.621 1 97.88 107 TYR B O 1
ATOM 1971 N N . ALA B 1 108 ? 14.859 6.121 -7.684 1 97.25 108 ALA B N 1
ATOM 1972 C CA . ALA B 1 108 ? 14.438 6.062 -9.086 1 97.25 108 ALA B CA 1
ATOM 1973 C C . ALA B 1 108 ? 15.539 5.473 -9.961 1 97.25 108 ALA B C 1
ATOM 1975 O O . ALA B 1 108 ? 16.719 5.836 -9.82 1 97.25 108 ALA B O 1
ATOM 1976 N N . GLY B 1 109 ? 15.117 4.504 -10.789 1 97.56 109 GLY B N 1
ATOM 1977 C CA . GLY B 1 109 ? 16.047 3.943 -11.75 1 97.56 109 GLY B CA 1
ATOM 1978 C C . GLY B 1 109 ? 16.812 2.744 -11.211 1 97.56 109 GLY B C 1
ATOM 1979 O O . GLY B 1 109 ? 17.422 1.996 -11.977 1 97.56 109 GLY B O 1
ATOM 1980 N N . GLU B 1 110 ? 16.812 2.535 -9.945 1 98.44 110 GLU B N 1
ATOM 1981 C CA . GLU B 1 110 ? 17.453 1.353 -9.383 1 98.44 110 GLU B CA 1
ATOM 1982 C C . GLU B 1 110 ? 16.625 0.096 -9.648 1 98.44 110 GLU B C 1
ATOM 1984 O O . GLU B 1 110 ? 15.398 0.136 -9.602 1 98.44 110 GLU B O 1
ATOM 1989 N N . GLU B 1 111 ? 17.312 -0.947 -9.922 1 98.75 111 GLU B N 1
ATOM 1990 C CA . GLU B 1 111 ? 16.641 -2.232 -10.078 1 98.75 111 GLU B CA 1
ATOM 1991 C C . GLU B 1 111 ? 16.516 -2.955 -8.742 1 98.75 111 GLU B C 1
ATOM 1993 O O . GLU B 1 111 ? 17.484 -3.088 -8 1 98.75 111 GLU B O 1
ATOM 1998 N N . ILE B 1 112 ? 15.289 -3.422 -8.469 1 98.88 112 ILE B N 1
ATOM 1999 C CA . ILE B 1 112 ? 15.055 -4.176 -7.246 1 98.88 112 ILE B CA 1
ATOM 2000 C C . ILE B 1 112 ? 14.57 -5.582 -7.59 1 98.88 112 ILE B C 1
ATOM 2002 O O . ILE B 1 112 ? 14.023 -5.809 -8.672 1 98.88 112 ILE B O 1
ATOM 2006 N N . GLU B 1 113 ? 14.891 -6.461 -6.75 1 98.88 113 GLU B N 1
ATOM 2007 C CA . GLU B 1 113 ? 14.367 -7.824 -6.777 1 98.88 113 GLU B CA 1
ATOM 2008 C C . GLU B 1 113 ? 13.398 -8.062 -5.625 1 98.88 113 GLU B C 1
ATOM 2010 O O . GLU B 1 113 ? 13.656 -7.656 -4.492 1 98.88 113 GLU B O 1
ATOM 2015 N N . ILE B 1 114 ? 12.281 -8.695 -5.926 1 98.88 114 ILE B N 1
ATOM 2016 C CA . ILE B 1 114 ? 11.25 -9 -4.945 1 98.88 114 ILE B CA 1
ATOM 2017 C C . ILE B 1 114 ? 11 -10.508 -4.914 1 98.88 114 ILE B C 1
ATOM 2019 O O . ILE B 1 114 ? 10.602 -11.094 -5.926 1 98.88 114 ILE B O 1
ATOM 2023 N N . GLU B 1 115 ? 11.266 -11.078 -3.795 1 98.94 115 GLU B N 1
ATOM 2024 C CA . GLU B 1 115 ? 11.031 -12.508 -3.617 1 98.94 115 GLU B CA 1
ATOM 2025 C C . GLU B 1 115 ? 9.875 -12.766 -2.654 1 98.94 115 GLU B C 1
ATOM 2027 O O . GLU B 1 115 ? 9.883 -12.273 -1.524 1 98.94 115 GLU B O 1
ATOM 2032 N N . SER B 1 116 ? 8.922 -13.484 -3.094 1 98.81 116 SER B N 1
ATOM 2033 C CA . SER B 1 116 ? 7.793 -13.922 -2.279 1 98.81 116 SER B CA 1
ATOM 2034 C C . SER B 1 116 ? 7.836 -15.43 -2.043 1 98.81 116 SER B C 1
ATOM 2036 O O . SER B 1 116 ? 7.934 -16.203 -2.992 1 98.81 116 SER B O 1
ATOM 2038 N N . LYS B 1 117 ? 7.723 -15.789 -0.766 1 98.75 117 LYS B N 1
ATOM 2039 C CA . LYS B 1 117 ? 7.789 -17.203 -0.384 1 98.75 117 LYS B CA 1
ATOM 2040 C C . LYS B 1 117 ? 6.676 -17.547 0.597 1 98.75 117 LYS B C 1
ATOM 2042 O O . LYS B 1 117 ? 6.566 -16.953 1.668 1 98.75 117 LYS B O 1
ATOM 2047 N N . VAL B 1 118 ? 5.969 -18.578 0.242 1 98 118 VAL B N 1
ATOM 2048 C CA . VAL B 1 118 ? 4.922 -19.078 1.135 1 98 118 VAL B CA 1
ATOM 2049 C C . VAL B 1 118 ? 5.555 -19.781 2.326 1 98 118 VAL B C 1
ATOM 2051 O O . VAL B 1 118 ? 6.402 -20.672 2.152 1 98 118 VAL B O 1
ATOM 2054 N N . LEU B 1 119 ? 5.199 -19.359 3.48 1 98.31 119 LEU B N 1
ATOM 2055 C CA . LEU B 1 119 ? 5.629 -20.031 4.699 1 98.31 119 LEU B CA 1
ATOM 2056 C C . LEU B 1 119 ? 4.723 -21.219 5.012 1 98.31 119 LEU B C 1
ATOM 2058 O O . LEU B 1 119 ? 5.195 -22.266 5.465 1 98.31 119 LEU B O 1
ATOM 2062 N N . ARG B 1 120 ? 3.428 -21 4.676 1 95.44 120 ARG B N 1
ATOM 2063 C CA . ARG B 1 120 ? 2.449 -22.047 4.949 1 95.44 120 ARG B CA 1
ATOM 2064 C C . ARG B 1 120 ? 1.146 -21.797 4.199 1 95.44 120 ARG B C 1
ATOM 2066 O O . ARG B 1 120 ? 0.723 -20.641 4.059 1 95.44 120 ARG B O 1
ATOM 2073 N N . VAL B 1 121 ? 0.608 -22.781 3.688 1 93.25 121 VAL B N 1
ATOM 2074 C CA . VAL B 1 121 ? -0.757 -22.75 3.174 1 93.25 121 VAL B CA 1
ATOM 2075 C C . VAL B 1 121 ? -1.596 -23.812 3.875 1 93.25 121 VAL B C 1
ATOM 2077 O O . VAL B 1 121 ? -1.289 -25.016 3.795 1 93.25 121 VAL B O 1
ATOM 2080 N N . GLY B 1 122 ? -2.539 -23.344 4.629 1 90.25 122 GLY B N 1
ATOM 2081 C CA . GLY B 1 122 ? -3.492 -24.266 5.234 1 90.25 122 GLY B CA 1
ATOM 2082 C C . GLY B 1 122 ? -4.816 -24.312 4.492 1 90.25 122 GLY B C 1
ATOM 2083 O O . GLY B 1 122 ? -4.887 -23.969 3.309 1 90.25 122 GLY B O 1
ATOM 2084 N N . LYS B 1 123 ? -5.844 -24.812 5.18 1 86.94 123 LYS B N 1
ATOM 2085 C CA . LYS B 1 123 ? -7.164 -24.938 4.57 1 86.94 123 LYS B CA 1
ATOM 2086 C C . LYS B 1 123 ? -7.793 -23.562 4.355 1 86.94 123 LYS B C 1
ATOM 2088 O O . LYS B 1 123 ? -8.406 -23.312 3.316 1 86.94 123 LYS B O 1
ATOM 2093 N N . ALA B 1 124 ? -7.508 -22.688 5.316 1 91.62 124 ALA B N 1
ATOM 2094 C CA . ALA B 1 124 ? -8.227 -21.422 5.285 1 91.62 124 ALA B CA 1
ATOM 2095 C C . ALA B 1 124 ? -7.258 -20.25 5.246 1 91.62 124 ALA B C 1
ATOM 2097 O O . ALA B 1 124 ? -7.613 -19.156 4.801 1 91.62 124 ALA B O 1
ATOM 2098 N N . ILE B 1 125 ? -6 -20.531 5.711 1 95 125 ILE B N 1
ATOM 2099 C CA . ILE B 1 125 ? -5.086 -19.406 5.891 1 95 125 ILE B CA 1
ATOM 2100 C C . ILE B 1 125 ? -3.766 -19.688 5.184 1 95 125 ILE B C 1
ATOM 2102 O O . ILE B 1 125 ? -3.246 -20.812 5.258 1 95 125 ILE B O 1
ATOM 2106 N N . ALA B 1 126 ? -3.283 -18.734 4.508 1 96.38 126 ALA B N 1
ATOM 2107 C CA . ALA B 1 126 ? -1.935 -18.781 3.951 1 96.38 126 ALA B CA 1
ATOM 2108 C C . ALA B 1 126 ? -1.087 -17.625 4.465 1 96.38 126 ALA B C 1
ATOM 2110 O O . ALA B 1 126 ? -1.589 -16.516 4.641 1 96.38 126 ALA B O 1
ATOM 2111 N N . VAL B 1 127 ? 0.185 -17.875 4.738 1 98.19 127 VAL B N 1
ATOM 2112 C CA . VAL B 1 127 ? 1.14 -16.859 5.176 1 98.19 127 VAL B CA 1
ATOM 2113 C C . VAL B 1 127 ? 2.338 -16.844 4.23 1 98.19 127 VAL B C 1
ATOM 2115 O O . VAL B 1 127 ? 2.908 -17.891 3.914 1 98.19 127 VAL B O 1
ATOM 2118 N N . VAL B 1 128 ? 2.699 -15.703 3.785 1 98.62 128 VAL B N 1
ATOM 2119 C CA . VAL B 1 128 ? 3.795 -15.531 2.838 1 98.62 128 VAL B CA 1
ATOM 2120 C C . VAL B 1 128 ? 4.727 -14.422 3.318 1 98.6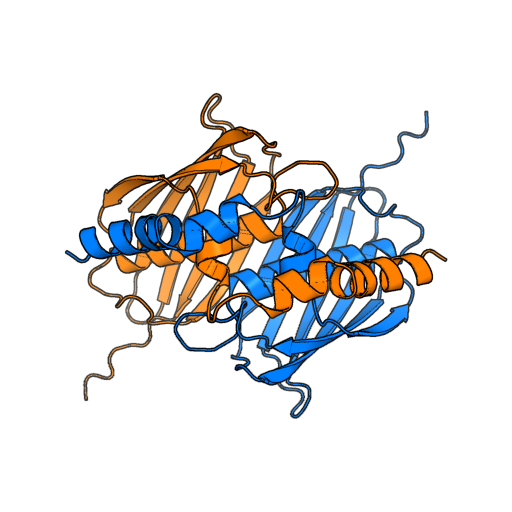2 128 VAL B C 1
ATOM 2122 O O . VAL B 1 128 ? 4.273 -13.422 3.891 1 98.62 128 VAL B O 1
ATOM 2125 N N . THR B 1 129 ? 6.016 -14.594 3.152 1 98.94 129 THR B N 1
ATOM 2126 C CA . THR B 1 129 ? 6.98 -13.516 3.346 1 98.94 129 THR B CA 1
ATOM 2127 C C . THR B 1 129 ? 7.414 -1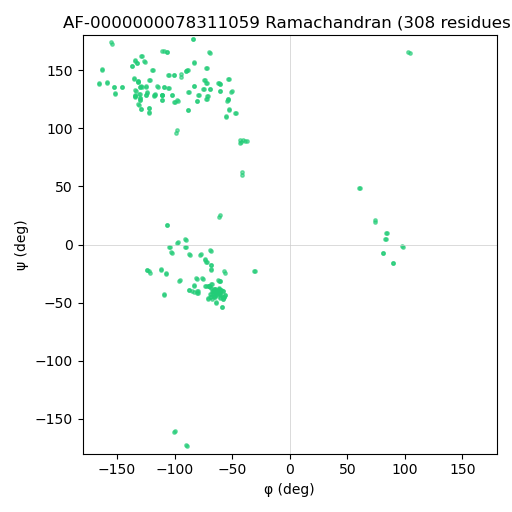2.93 2.004 1 98.94 129 THR B C 1
ATOM 2129 O O . THR B 1 129 ? 7.457 -13.641 0.997 1 98.94 129 THR B O 1
ATOM 2132 N N . VAL B 1 130 ? 7.68 -11.664 1.932 1 98.94 130 VAL B N 1
ATOM 2133 C CA . VAL B 1 130 ? 8.141 -10.938 0.75 1 98.94 130 VAL B CA 1
ATOM 2134 C C . VAL B 1 130 ? 9.359 -10.094 1.102 1 98.94 130 VAL B C 1
ATOM 2136 O O . VAL B 1 130 ? 9.32 -9.297 2.049 1 98.94 130 VAL B O 1
ATOM 2139 N N . GLU B 1 131 ? 10.391 -10.289 0.41 1 98.94 131 GLU B N 1
ATOM 2140 C CA . GLU B 1 131 ? 11.609 -9.516 0.619 1 98.94 131 GLU B CA 1
ATOM 2141 C C . GLU B 1 131 ? 11.961 -8.695 -0.621 1 98.94 131 GLU B C 1
ATOM 2143 O O . GLU B 1 131 ? 11.961 -9.219 -1.737 1 98.94 131 GLU B O 1
ATOM 2148 N N . LEU B 1 132 ? 12.195 -7.41 -0.47 1 98.94 132 LEU B N 1
ATOM 2149 C CA . LEU B 1 132 ? 12.688 -6.531 -1.523 1 98.94 132 LEU B CA 1
ATOM 2150 C C . LEU B 1 132 ? 14.156 -6.191 -1.307 1 98.94 132 LEU B C 1
ATOM 2152 O O . LEU B 1 132 ? 14.562 -5.836 -0.197 1 98.94 132 LEU B O 1
ATOM 2156 N N . ARG B 1 133 ? 14.898 -6.27 -2.377 1 98.88 133 ARG B N 1
ATOM 2157 C CA . ARG B 1 133 ? 16.328 -6.012 -2.328 1 98.88 133 ARG B CA 1
ATOM 2158 C C . ARG B 1 133 ? 16.766 -5.16 -3.516 1 98.88 133 ARG B C 1
ATOM 2160 O O . ARG B 1 133 ? 16.188 -5.246 -4.598 1 98.88 133 ARG B O 1
ATOM 2167 N N . LYS B 1 134 ? 17.875 -4.441 -3.238 1 98.62 134 LYS B N 1
ATOM 2168 C CA . LYS B 1 134 ? 18.578 -3.875 -4.383 1 98.62 134 LYS B CA 1
ATOM 2169 C C . LYS B 1 134 ? 19.297 -4.961 -5.184 1 98.62 134 LYS B C 1
ATOM 2171 O O . LYS B 1 134 ? 20.078 -5.738 -4.629 1 98.62 134 LYS B O 1
ATOM 2176 N N . LYS B 1 135 ? 19.047 -4.965 -6.391 1 97.75 135 LYS B N 1
ATOM 2177 C CA . LYS B 1 135 ? 19.578 -6.055 -7.195 1 97.75 135 LYS B CA 1
ATOM 2178 C C . LYS B 1 135 ? 21.109 -5.984 -7.273 1 97.75 135 LYS B C 1
ATOM 2180 O O . LYS B 1 135 ? 21.781 -7.016 -7.219 1 97.75 135 LYS B O 1
ATOM 2185 N N . LYS B 1 136 ? 21.594 -4.801 -7.398 1 97.19 136 LYS B N 1
ATOM 2186 C CA . LYS B 1 136 ? 23.031 -4.605 -7.594 1 97.19 136 LYS B CA 1
ATOM 2187 C C . LYS B 1 136 ? 23.812 -5.043 -6.359 1 97.19 136 LYS B C 1
ATOM 2189 O O . LYS B 1 136 ? 24.859 -5.684 -6.477 1 97.19 136 LYS B O 1
ATOM 2194 N N . THR B 1 137 ? 23.359 -4.812 -5.184 1 97.69 137 THR B N 1
ATOM 2195 C CA . THR B 1 137 ? 24.156 -5.004 -3.98 1 97.69 137 THR B CA 1
ATOM 2196 C C . THR B 1 137 ? 23.625 -6.164 -3.146 1 97.69 137 THR B C 1
ATOM 2198 O O . THR B 1 137 ? 24.328 -6.695 -2.281 1 97.69 137 THR B O 1
ATOM 2201 N N . GLY B 1 138 ? 22.406 -6.461 -3.357 1 98.06 138 GLY B N 1
ATOM 2202 C CA . GLY B 1 138 ? 21.75 -7.461 -2.523 1 98.06 138 GLY B CA 1
ATOM 2203 C C . GLY B 1 138 ? 21.219 -6.895 -1.216 1 98.06 138 GLY B C 1
ATOM 2204 O O . GLY B 1 138 ? 20.641 -7.621 -0.412 1 98.06 138 GLY B O 1
ATOM 2205 N N . LYS B 1 139 ? 21.328 -5.602 -1.053 1 98.5 139 LYS B N 1
ATOM 2206 C CA . LYS B 1 139 ? 20.875 -4.984 0.191 1 98.5 139 LYS B CA 1
ATOM 2207 C C . LYS B 1 139 ? 19.359 -5.031 0.305 1 98.5 139 LYS B C 1
ATOM 2209 O O . LYS B 1 139 ? 18.641 -4.699 -0.647 1 98.5 139 LYS B O 1
ATOM 2214 N N . VAL B 1 140 ? 18.922 -5.453 1.536 1 98.88 140 VAL B N 1
ATOM 2215 C CA . VAL B 1 140 ? 17.484 -5.516 1.789 1 98.88 140 VAL B CA 1
ATOM 2216 C C . VAL B 1 140 ? 16.938 -4.109 1.979 1 98.88 140 VAL B C 1
ATOM 2218 O O . VAL B 1 140 ? 17.516 -3.297 2.701 1 98.88 140 VAL B O 1
ATOM 2221 N N . ILE B 1 141 ? 15.789 -3.811 1.299 1 98.75 141 ILE B N 1
ATOM 2222 C CA . ILE B 1 141 ? 15.188 -2.498 1.492 1 98.75 141 ILE B CA 1
ATOM 2223 C C . ILE B 1 141 ? 13.906 -2.635 2.32 1 98.75 141 ILE B C 1
ATOM 2225 O O . ILE B 1 141 ? 13.5 -1.692 3 1 98.75 141 ILE B O 1
ATOM 2229 N N . ALA B 1 142 ? 13.258 -3.836 2.301 1 98.94 142 ALA B N 1
ATOM 2230 C CA . ALA B 1 142 ? 12.055 -4.07 3.094 1 98.94 142 ALA B CA 1
ATOM 2231 C C . ALA B 1 142 ? 11.758 -5.562 3.225 1 98.94 142 ALA B C 1
ATOM 2233 O O . ALA B 1 142 ? 12.156 -6.355 2.363 1 98.94 142 ALA B O 1
ATOM 2234 N N . HIS B 1 143 ? 11.156 -5.895 4.316 1 98.94 143 HIS B N 1
ATOM 2235 C CA . HIS B 1 143 ? 10.625 -7.227 4.578 1 98.94 143 HIS B CA 1
ATOM 2236 C C . HIS B 1 143 ? 9.141 -7.168 4.93 1 98.94 143 HIS B C 1
ATOM 2238 O O . HIS B 1 143 ? 8.734 -6.387 5.789 1 98.94 143 HIS B O 1
ATOM 2244 N N . GLY B 1 144 ? 8.336 -7.973 4.254 1 98.94 144 GLY B N 1
ATOM 2245 C CA . GLY B 1 144 ? 6.898 -7.98 4.484 1 98.94 144 GLY B CA 1
ATOM 2246 C C . GLY B 1 144 ? 6.352 -9.359 4.801 1 98.94 144 GLY B C 1
ATOM 2247 O O . GLY B 1 144 ? 7 -10.367 4.523 1 98.94 144 GLY B O 1
ATOM 2248 N N . ARG B 1 145 ? 5.27 -9.398 5.43 1 98.88 145 ARG B N 1
ATOM 2249 C CA . ARG B 1 145 ? 4.457 -10.594 5.645 1 98.88 145 ARG B CA 1
ATOM 2250 C C . ARG B 1 145 ? 3.002 -10.336 5.266 1 98.88 145 ARG B C 1
ATOM 2252 O O . ARG B 1 145 ? 2.447 -9.281 5.582 1 98.88 145 ARG B O 1
ATOM 2259 N N . HIS B 1 146 ? 2.445 -11.25 4.594 1 98.88 146 HIS B N 1
ATOM 2260 C CA . HIS B 1 146 ? 1.063 -11.188 4.129 1 98.88 146 HIS B CA 1
ATOM 2261 C C . HIS B 1 146 ? 0.306 -12.461 4.496 1 98.88 146 HIS B C 1
ATOM 2263 O O . HIS B 1 146 ? 0.702 -13.555 4.102 1 98.88 146 HIS B O 1
ATOM 2269 N N . THR B 1 147 ? -0.713 -12.32 5.324 1 98.5 147 THR B N 1
ATOM 2270 C CA . THR B 1 147 ? -1.627 -13.398 5.672 1 98.5 147 THR B CA 1
ATOM 2271 C C . THR B 1 147 ? -2.943 -13.266 4.914 1 98.5 147 THR B C 1
ATOM 2273 O O . THR B 1 147 ? -3.562 -12.195 4.926 1 98.5 147 THR B O 1
ATOM 2276 N N . LYS B 1 148 ? -3.328 -14.312 4.289 1 96.62 148 LYS B N 1
ATOM 2277 C CA . LYS B 1 148 ? -4.555 -14.297 3.5 1 96.62 148 LYS B CA 1
ATOM 2278 C C . LYS B 1 148 ? -5.512 -15.398 3.939 1 96.62 148 LYS B C 1
ATOM 2280 O O . LYS B 1 148 ? -5.086 -16.516 4.23 1 96.62 148 LYS B O 1
ATOM 2285 N N . TYR B 1 149 ? -6.805 -15.016 4.043 1 95.31 149 TYR B N 1
ATOM 2286 C CA . TYR B 1 149 ? -7.871 -16.016 4.117 1 95.31 149 TYR B CA 1
ATOM 2287 C C . TYR B 1 149 ? -8.203 -16.547 2.73 1 95.31 149 TYR B C 1
ATOM 2289 O O . TYR B 1 149 ? -8.398 -15.781 1.786 1 95.31 149 TYR B O 1
ATOM 2297 N N . LEU B 1 150 ? -8.211 -17.922 2.629 1 90.38 150 LEU B N 1
ATOM 2298 C CA . LEU B 1 150 ? -8.438 -18.562 1.345 1 90.38 150 LEU B CA 1
ATOM 2299 C C . LEU B 1 150 ? -9.898 -19.016 1.216 1 90.38 150 LEU B C 1
ATOM 2301 O O . LEU B 1 150 ? -10.492 -19.484 2.188 1 90.38 150 LEU B O 1
ATOM 2305 N N . ALA B 1 151 ? -10.781 -18.328 0.646 1 74.69 151 ALA B N 1
ATOM 2306 C CA . ALA B 1 151 ? -12.18 -18.75 0.509 1 74.69 151 ALA B CA 1
ATOM 2307 C C . ALA B 1 151 ? -12.281 -20.234 0.184 1 74.69 151 ALA B C 1
ATOM 2309 O O . ALA B 1 151 ? -11.617 -20.719 -0.727 1 74.69 151 ALA B O 1
ATOM 2310 N N . VAL B 1 152 ? -12.352 -21.078 1.226 1 58.56 152 VAL B N 1
ATOM 2311 C CA . VAL B 1 152 ? -12.523 -22.516 1.039 1 58.56 152 VAL B CA 1
ATOM 2312 C C . VAL B 1 152 ? -13.641 -22.766 0.03 1 58.56 152 VAL B C 1
ATOM 2314 O O . VAL B 1 152 ? -14.664 -22.094 0.04 1 58.56 152 VAL B O 1
ATOM 2317 N N . ALA B 1 153 ?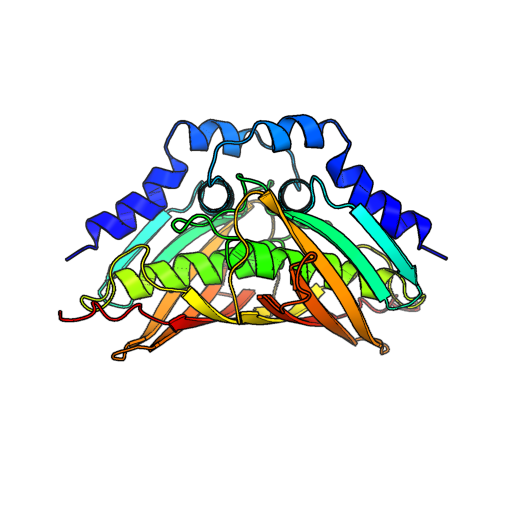 -13.328 -23.297 -1.147 1 50.91 153 ALA B N 1
ATOM 2318 C CA . ALA B 1 153 ? -14.367 -23.844 -2.02 1 50.91 153 ALA B CA 1
ATOM 2319 C C . ALA B 1 153 ? -15.391 -24.656 -1.22 1 50.91 153 ALA B C 1
ATOM 2321 O O . ALA B 1 153 ? -15.016 -25.516 -0.414 1 50.91 153 ALA B O 1
ATOM 2322 N N . SER B 1 154 ? -16.391 -23.938 -0.738 1 44.25 154 SER B N 1
ATOM 2323 C CA . SER B 1 154 ? -17.453 -24.719 -0.132 1 44.25 154 SER B CA 1
ATOM 2324 C C . SER B 1 154 ? -17.688 -26.016 -0.903 1 44.25 154 SER B C 1
ATOM 2326 O O . SER B 1 154 ? -17.766 -26 -2.133 1 44.25 154 SER B O 1
ATOM 2328 N N . LYS B 1 155 ? -17 -27.094 -0.585 1 42.66 155 LYS B N 1
ATOM 2329 C CA . LYS B 1 155 ? -17.531 -28.375 -1.04 1 42.66 155 LYS B CA 1
ATOM 2330 C C . LYS B 1 155 ? -19.047 -28.438 -0.869 1 42.66 155 LYS B C 1
ATOM 2332 O O . LYS B 1 155 ? -19.547 -28.5 0.256 1 42.66 155 LYS B O 1
ATOM 2337 N N . LEU B 1 156 ? -19.844 -27.562 -1.486 1 33.06 156 LEU B N 1
ATOM 2338 C CA . LEU B 1 156 ? -21.172 -28.188 -1.608 1 33.06 156 LEU B CA 1
ATOM 2339 C C . LEU B 1 156 ? -21.125 -29.391 -2.527 1 33.06 156 LEU B C 1
ATOM 2341 O O . LEU B 1 156 ? -20.391 -29.406 -3.521 1 33.06 156 LEU B O 1
#

Foldseek 3Di:
DCVVVVVCVVVVCCPPVNVVVVVPDDDPCVVCLLCVAKAWDDADQQKTKIKGQQAQSQADPVQWGDPVSVQVCCVVVQLVNNCSHPQAPPPFWDWDDKDKDFDATHHGGFMKMKMKGWPDDDQFKTKIKIWIAGPVPRHTGMIMMIMITGPRPPPD/DCVVVVVCVVVVCCPPVNVVVVVPDDDPCVVCLLCVAKAWDDADQQKTKIKGQQAQSQADPVQWGDPVSVQVCCVVVQLVNNCSHPQAPPPFWDWDDKDKDFDATHHGGFMKMKMKGWPDDDQFKTKIKIWIAGPVPRHTGMIMMIMITGPRPPPD

pLDDT: mean 89.46, std 14.2, range [32.72, 98.94]

Secondary structure (DSSP, 8-state):
-THHHHHHHHHHHHHSHHHHHHHTPPTT-HHHHHHTT-EEEEEETTEEEEEEE--GGGB-TTSBB-HHHHHHHHHHHHHHHHHTSTT--TT--EEEEEEEEE----BTT-EEEEEEEEEEE-SSEEEEEEEEEETTT--EEEEEEEEEE-------/-THHHHHHHHHHHHHSHHHHHHHTPPTT-HHHHHHTT-EEEEEETTEEEEEEE--GGGB-TTSBB-HHHHHHHHHHHHHHHHHTSTT--TT--EEEEEEEEE----BTT-EEEEEEEEEEE-SSEEEEEEEEEETTT--EEEEEEEEEE-------

Solvent-accessible surface area (backbone atoms only — not comparable to full-atom values): 15331 Å² total; per-residue (Å²): 126,54,47,64,52,47,48,44,55,49,38,47,43,13,71,37,82,51,25,62,56,52,73,65,50,52,75,45,33,40,60,35,63,69,39,42,68,41,40,79,76,43,77,46,77,27,27,31,32,31,34,33,57,40,50,52,37,42,18,38,89,80,48,22,60,21,68,27,53,52,45,25,48,33,44,55,45,22,48,48,8,47,30,34,28,94,87,38,59,78,81,56,46,45,67,38,36,41,37,36,41,44,73,48,82,52,40,63,70,40,46,32,34,38,39,14,38,48,76,45,76,58,79,44,45,32,36,20,37,24,39,34,23,35,57,89,77,61,48,63,25,31,41,26,39,31,32,31,38,41,67,59,76,73,81,119,126,53,48,64,52,48,49,44,54,50,40,45,41,14,71,39,83,52,24,64,58,54,71,65,50,52,74,45,32,41,58,36,63,70,38,42,67,42,41,78,76,42,77,45,77,28,27,31,30,31,34,33,56,39,50,53,36,42,19,36,90,80,48,23,61,20,69,27,52,52,44,26,49,34,43,54,43,23,49,48,9,47,32,35,28,94,85,38,58,78,79,55,47,46,65,40,36,40,36,36,40,42,74,48,81,51,39,64,70,39,47,31,33,39,39,14,37,49,78,44,75,59,80,44,44,33,36,20,37,24,40,34,22,34,57,90,80,60,47,63,25,33,43,26,40,32,30,32,38,40,67,60,75,71,82,118

Radius of gyration: 18.4 Å; Cα contacts (8 Å, |Δi|>4): 783; chains: 2; bounding box: 47×54×44 Å